Protein AF-A0A834S617-F1 (afdb_monomer_lite)

Sequence (209 aa):
MSQIASKNIYELLGNDPELDPNRPADPPTRAIEKPVMRHGKRDGTDAPKPIPERNSHQTRAKQTDSANENAFRDRGVGSDKNRGRGSGAHCEHEKQAAHGWGGNDGDAELADEQAGEAIAHAEEKEASKSYTAYLAELAEKKLSLAPQNVRKPNEGSSKKFPEGTALAREEQEDFMAGSQGKAKRERARKEKVHVELDGDKMLAPPPLY

Foldseek 3Di:
DDDDPDPDPCVVVVNPVVPDPPNDPDDDDDDDDDDDDDDDDDPDDPDDDPDPPPPVPPPDDDDDPDPVVNVVVDPCDDDVNVVVVPPPPPPPDLVNVCVVPNDPDPVGVVVVVVVVVVVVVVVVVVVPCPPVNVVVVVVVVVVVVPPPDDDDPPPPDPDDDPPPPPPDPPPPVPPPDPPPPDPDPPDPDDDDPDDPDPVVVVPDDDDDD

Radius of gyration: 46.81 Å; chains: 1; bounding box: 108×54×140 Å

Secondary structure (DSSP, 8-state):
------S-HHHHTT--TTS-TTPPPPPPPS---------SS-SS-SS-PPP----TT-S-TT--S-HHHHHHH-TT-SHHHHHHS--------HHHHHHHH---SHHHHHHHHHHHHHHHHHHHHHHT--HHHHHHHHHHHHHHSS-TT-PPTT----S--PPP--------TTS-----------------------GGGGSPPPPP-

InterPro domains:
  IPR019084 STM1-like, N-terminal [PF09598] (4-63)

Organism: NCBI:txid45151

Structure (mmCIF, N/CA/C/O backbone):
data_AF-A0A834S617-F1
#
_entry.id   AF-A0A834S617-F1
#
loop_
_atom_site.group_PDB
_atom_site.id
_atom_site.type_symbol
_atom_site.label_atom_id
_atom_site.label_alt_id
_atom_site.label_comp_id
_atom_site.label_asym_id
_atom_site.label_entity_id
_atom_site.label_seq_id
_atom_site.pdbx_PDB_ins_code
_atom_site.Cartn_x
_atom_site.Cartn_y
_atom_site.Cartn_z
_atom_site.occupancy
_atom_site.B_iso_or_equiv
_atom_site.auth_seq_id
_atom_site.auth_comp_id
_atom_site.auth_asym_id
_atom_site.auth_atom_id
_atom_site.pdbx_PDB_model_num
ATOM 1 N N . MET A 1 1 ? -8.602 -18.033 -74.610 1.00 40.41 1 MET A N 1
ATOM 2 C CA . MET A 1 1 ? -9.143 -18.295 -73.260 1.00 40.41 1 MET A CA 1
ATOM 3 C C . MET A 1 1 ? -7.950 -18.418 -72.321 1.00 40.41 1 MET A C 1
ATOM 5 O O . MET A 1 1 ? -7.256 -19.422 -72.392 1.00 40.41 1 MET A O 1
ATOM 9 N N . SER A 1 2 ? -7.621 -17.364 -71.569 1.00 50.12 2 SER A N 1
ATOM 10 C CA . SER A 1 2 ? -6.470 -17.361 -70.649 1.00 50.12 2 SER A CA 1
ATOM 11 C C . SER A 1 2 ? -6.762 -18.286 -69.462 1.00 50.12 2 SER A C 1
ATOM 13 O O . SER A 1 2 ? -7.773 -18.098 -68.788 1.00 50.12 2 SER A O 1
ATOM 15 N N . GLN A 1 3 ? -5.933 -19.310 -69.243 1.00 57.34 3 GLN A N 1
ATOM 16 C CA . GLN A 1 3 ? -6.035 -20.195 -68.080 1.00 57.34 3 GLN A CA 1
ATOM 17 C C . GLN A 1 3 ? -5.481 -19.467 -66.846 1.00 57.34 3 GLN A C 1
ATOM 19 O O . GLN A 1 3 ? -4.299 -19.142 -66.794 1.00 57.34 3 GLN A O 1
ATOM 24 N N . ILE A 1 4 ? -6.337 -19.199 -65.857 1.00 59.91 4 ILE A N 1
ATOM 25 C CA . ILE A 1 4 ? -5.951 -18.584 -64.579 1.00 59.91 4 ILE A CA 1
ATOM 26 C C . ILE A 1 4 ? -5.246 -19.658 -63.741 1.00 59.91 4 ILE A C 1
ATOM 28 O O . ILE A 1 4 ? -5.868 -20.636 -63.332 1.00 59.91 4 ILE A O 1
ATOM 32 N N . ALA A 1 5 ? -3.933 -19.505 -63.549 1.00 63.22 5 ALA A N 1
ATOM 33 C CA . ALA A 1 5 ? -3.072 -20.500 -62.905 1.00 63.22 5 ALA A CA 1
ATOM 34 C C . ALA A 1 5 ? -3.015 -20.393 -61.366 1.00 63.22 5 ALA A C 1
ATOM 36 O O . ALA A 1 5 ? -2.475 -21.292 -60.721 1.00 63.22 5 ALA A O 1
ATOM 37 N N . SER A 1 6 ? -3.573 -19.338 -60.764 1.00 67.94 6 SER A N 1
ATOM 38 C CA . SER A 1 6 ? -3.595 -19.157 -59.309 1.00 67.94 6 SER A CA 1
ATOM 39 C C . SER A 1 6 ? -4.900 -19.667 -58.693 1.00 67.94 6 SER A C 1
ATOM 41 O O . SER A 1 6 ? -6.002 -19.384 -59.162 1.00 67.94 6 SER A O 1
ATOM 43 N N . LYS A 1 7 ? -4.774 -20.450 -57.614 1.00 69.50 7 LYS A N 1
ATOM 44 C CA . LYS A 1 7 ? -5.909 -20.989 -56.840 1.00 69.50 7 LYS A CA 1
ATOM 45 C C . LYS A 1 7 ? -6.481 -19.967 -55.847 1.00 69.50 7 LYS A C 1
ATOM 47 O O . LYS A 1 7 ? -7.573 -20.177 -55.328 1.00 69.50 7 LYS A O 1
ATOM 52 N N . ASN A 1 8 ? -5.764 -18.868 -55.603 1.00 69.38 8 ASN A N 1
ATOM 53 C CA . ASN A 1 8 ? -6.154 -17.796 -54.696 1.00 69.38 8 ASN A CA 1
ATOM 54 C C . ASN A 1 8 ? -6.553 -16.547 -55.494 1.00 69.38 8 ASN A C 1
ATOM 56 O O . ASN A 1 8 ? -5.729 -15.949 -56.181 1.00 69.38 8 ASN A O 1
ATOM 60 N N . ILE A 1 9 ? -7.811 -16.114 -55.351 1.00 70.50 9 ILE A N 1
ATOM 61 C CA . ILE A 1 9 ? -8.359 -14.899 -55.991 1.00 70.50 9 ILE A CA 1
ATOM 62 C C . ILE A 1 9 ? -7.543 -13.647 -55.602 1.00 70.50 9 ILE A C 1
ATOM 64 O O . ILE A 1 9 ? -7.426 -12.706 -56.382 1.00 70.50 9 ILE A O 1
ATOM 68 N N . TYR A 1 10 ? -6.929 -13.659 -54.416 1.00 65.75 10 TYR A N 1
ATOM 69 C CA . TYR A 1 10 ? -6.116 -12.567 -53.875 1.00 65.75 10 TYR A CA 1
ATOM 70 C C . TYR A 1 10 ? -4.778 -12.358 -54.602 1.00 65.75 10 TYR A C 1
ATOM 72 O O . TYR A 1 10 ? -4.324 -11.220 -54.698 1.00 65.75 10 TYR A O 1
ATOM 80 N N . GLU A 1 11 ? -4.194 -13.406 -55.193 1.00 68.56 11 GLU A N 1
ATOM 81 C CA . GLU A 1 11 ? -2.974 -13.288 -56.010 1.00 68.56 11 GLU A CA 1
ATOM 82 C C . GLU A 1 11 ? -3.250 -12.545 -57.329 1.00 68.56 11 GLU A C 1
ATOM 84 O O . GLU A 1 11 ? -2.391 -11.830 -57.836 1.00 68.56 11 GLU A O 1
ATOM 89 N N . LEU A 1 12 ? -4.475 -12.647 -57.866 1.00 68.12 12 LEU A N 1
ATOM 90 C CA . LEU A 1 12 ? -4.899 -11.913 -59.066 1.00 68.12 12 LEU A CA 1
ATOM 91 C C . LEU A 1 12 ? -5.113 -10.413 -58.792 1.00 68.12 12 LEU A C 1
ATOM 93 O O . LEU A 1 12 ? -4.983 -9.598 -59.702 1.00 68.12 12 LEU A O 1
ATOM 97 N N . LEU A 1 13 ? -5.431 -10.049 -57.545 1.00 72.38 13 LEU A N 1
ATOM 98 C CA . LEU A 1 13 ? -5.653 -8.665 -57.114 1.00 72.38 13 LEU A CA 1
ATOM 99 C C . LEU A 1 13 ? -4.348 -7.955 -56.696 1.00 72.38 13 LEU A C 1
ATOM 101 O O . LEU A 1 13 ? -4.389 -6.793 -56.306 1.00 72.38 13 LEU A O 1
ATOM 105 N N . GLY A 1 14 ? -3.197 -8.637 -56.767 1.00 67.62 14 GLY A N 1
ATOM 106 C CA . GLY A 1 14 ? -1.902 -8.089 -56.346 1.00 67.62 14 GLY A CA 1
ATOM 107 C C . GLY A 1 14 ? -1.729 -7.978 -54.827 1.00 67.62 14 GLY A C 1
ATOM 108 O O . GLY A 1 14 ? -0.759 -7.383 -54.370 1.00 67.62 14 GLY A O 1
ATOM 109 N N . ASN A 1 15 ? -2.640 -8.569 -54.046 1.00 66.62 15 ASN A N 1
ATOM 110 C CA . ASN A 1 15 ? -2.528 -8.692 -52.593 1.00 66.62 15 ASN A CA 1
ATOM 111 C C . ASN A 1 15 ? -1.723 -9.958 -52.254 1.00 66.62 15 ASN A C 1
ATOM 113 O O . ASN A 1 15 ? -2.237 -10.892 -51.636 1.00 66.62 15 ASN A O 1
ATOM 117 N N . ASP A 1 16 ? -0.473 -10.011 -52.715 1.00 72.12 16 ASP A N 1
ATOM 118 C CA . ASP A 1 16 ? 0.477 -11.033 -52.280 1.00 72.12 16 ASP A CA 1
ATOM 119 C C . ASP A 1 16 ? 0.849 -10.756 -50.809 1.00 72.12 16 ASP A C 1
ATOM 121 O O . ASP A 1 16 ? 1.425 -9.702 -50.524 1.00 72.12 16 ASP A O 1
ATOM 125 N N . PRO A 1 17 ? 0.512 -11.648 -49.859 1.00 70.44 17 PRO A N 1
ATOM 126 C CA . PRO A 1 17 ? 0.807 -11.447 -48.441 1.00 70.44 17 PRO A CA 1
ATOM 127 C C . PRO A 1 17 ? 2.311 -11.351 -48.138 1.00 70.44 17 PRO A C 1
ATOM 129 O O . PRO A 1 17 ? 2.676 -10.797 -47.101 1.00 70.44 17 PRO A O 1
ATOM 132 N N . GLU A 1 18 ? 3.182 -11.850 -49.022 1.00 71.06 18 GLU A N 1
ATOM 133 C CA . GLU A 1 18 ? 4.639 -11.697 -48.891 1.00 71.06 18 GLU A CA 1
ATOM 134 C C . GLU A 1 18 ? 5.130 -10.303 -49.322 1.00 71.06 18 GLU A C 1
ATOM 136 O O . GLU A 1 18 ? 6.227 -9.888 -48.946 1.00 71.06 18 GLU A O 1
ATOM 141 N N . LEU A 1 19 ? 4.315 -9.554 -50.074 1.00 73.62 19 LEU A N 1
ATOM 142 C CA . LEU A 1 19 ? 4.600 -8.183 -50.508 1.00 73.62 19 LEU A CA 1
ATOM 143 C C . LEU A 1 19 ? 3.830 -7.122 -49.699 1.00 73.62 19 LEU A C 1
ATOM 145 O O . LEU A 1 19 ? 3.950 -5.936 -50.010 1.00 73.62 19 LEU A O 1
ATOM 149 N N . ASP A 1 20 ? 3.065 -7.512 -48.668 1.00 76.94 20 ASP A N 1
ATOM 150 C CA . ASP A 1 20 ? 2.332 -6.574 -47.806 1.00 76.94 20 ASP A CA 1
ATOM 151 C C . ASP A 1 20 ? 3.308 -5.697 -46.989 1.00 76.94 20 ASP A C 1
ATOM 153 O O . ASP A 1 20 ? 4.003 -6.205 -46.100 1.00 76.94 20 ASP A O 1
ATOM 157 N N . PRO A 1 21 ? 3.340 -4.366 -47.212 1.00 77.25 21 PRO A N 1
ATOM 158 C CA . PRO A 1 21 ? 4.195 -3.445 -46.460 1.00 77.25 21 PRO A CA 1
ATOM 159 C C . PRO A 1 21 ? 3.876 -3.391 -44.961 1.00 77.25 21 PRO A C 1
ATOM 161 O O . PRO A 1 21 ? 4.702 -2.918 -44.179 1.00 77.25 21 PRO A O 1
ATOM 164 N N . ASN A 1 22 ? 2.682 -3.834 -44.558 1.00 79.75 22 ASN A N 1
ATOM 165 C CA . ASN A 1 22 ? 2.234 -3.867 -43.168 1.00 79.75 22 ASN A CA 1
ATOM 166 C C . ASN A 1 22 ? 2.365 -5.262 -42.534 1.00 79.75 22 ASN A C 1
ATOM 168 O O . ASN A 1 22 ? 1.837 -5.472 -41.436 1.00 79.75 22 ASN A O 1
ATOM 172 N N . ARG A 1 23 ? 3.059 -6.215 -43.182 1.00 78.38 23 ARG A N 1
ATOM 173 C CA . ARG A 1 23 ? 3.295 -7.544 -42.605 1.00 78.38 23 ARG A CA 1
ATOM 174 C C . ARG A 1 23 ? 4.002 -7.393 -41.251 1.00 78.38 23 ARG A C 1
ATOM 176 O O . ARG A 1 23 ? 5.049 -6.743 -41.175 1.00 78.38 23 ARG A O 1
ATOM 183 N N . PRO A 1 24 ? 3.463 -7.983 -40.168 1.00 78.56 24 PRO A N 1
ATOM 184 C CA . PRO A 1 24 ? 4.164 -7.977 -38.896 1.00 78.56 24 PRO A CA 1
ATOM 185 C C . PRO A 1 24 ? 5.502 -8.694 -39.079 1.00 78.56 24 PRO A C 1
ATOM 187 O O . PRO A 1 24 ? 5.548 -9.788 -39.641 1.00 78.56 24 PRO A O 1
ATOM 190 N N . ALA A 1 25 ? 6.590 -8.065 -38.627 1.00 81.31 25 ALA A N 1
ATOM 191 C CA . ALA A 1 25 ? 7.914 -8.668 -38.688 1.00 81.31 25 ALA A CA 1
ATOM 192 C C . ALA A 1 25 ? 7.894 -10.053 -38.027 1.00 81.31 25 ALA A C 1
ATOM 194 O O . ALA A 1 25 ? 7.274 -10.230 -36.972 1.00 81.31 25 ALA A O 1
ATOM 195 N N . ASP A 1 26 ? 8.577 -11.018 -38.645 1.00 79.38 26 ASP A N 1
ATOM 196 C CA . ASP A 1 26 ? 8.657 -12.370 -38.104 1.00 79.38 26 ASP A CA 1
ATOM 197 C C . ASP A 1 26 ? 9.181 -12.335 -36.661 1.00 79.38 26 ASP A C 1
ATOM 199 O O . ASP A 1 26 ? 10.138 -11.606 -36.361 1.00 79.38 26 ASP A O 1
ATOM 203 N N . PRO A 1 27 ? 8.551 -13.086 -35.736 1.00 82.62 27 PRO A N 1
ATOM 204 C CA . PRO A 1 27 ? 8.969 -13.088 -34.346 1.00 82.62 27 PRO A CA 1
ATOM 205 C C . PRO A 1 27 ? 10.430 -13.544 -34.249 1.00 82.62 27 PRO A C 1
ATOM 207 O O . PRO A 1 27 ? 10.878 -14.362 -35.059 1.00 82.62 27 PRO A O 1
ATOM 210 N N . PRO A 1 28 ? 11.189 -13.053 -33.251 1.00 85.25 28 PRO A N 1
ATOM 211 C CA . PRO A 1 28 ? 12.598 -13.387 -33.124 1.00 85.25 28 PRO A CA 1
ATOM 212 C C . PRO A 1 28 ? 12.780 -14.906 -33.100 1.00 85.25 28 PRO A C 1
ATOM 214 O O . PRO 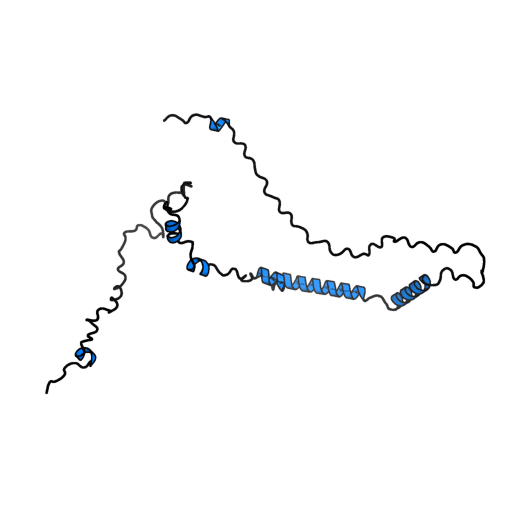A 1 28 ? 12.205 -15.616 -32.270 1.00 85.25 28 PRO A O 1
ATOM 217 N N . THR A 1 29 ? 13.592 -15.408 -34.027 1.00 79.44 29 THR A N 1
ATOM 218 C CA . THR A 1 29 ? 13.944 -16.824 -34.088 1.00 79.44 29 THR A CA 1
ATOM 219 C C . THR A 1 29 ? 14.672 -17.190 -32.799 1.00 79.44 29 THR A C 1
ATOM 221 O O . THR A 1 29 ? 15.636 -16.509 -32.473 1.00 79.44 29 THR A O 1
ATOM 224 N N . ARG A 1 30 ? 14.171 -18.213 -32.088 1.00 81.50 30 ARG A N 1
ATOM 225 C CA . ARG A 1 30 ? 14.710 -18.916 -30.896 1.00 81.50 30 ARG A CA 1
ATOM 226 C C . ARG A 1 30 ? 15.831 -18.207 -30.115 1.00 81.50 30 ARG A C 1
ATOM 228 O O . ARG A 1 30 ? 16.883 -17.903 -30.657 1.00 81.50 30 ARG A O 1
ATOM 235 N N . ALA A 1 31 ? 15.667 -18.088 -28.796 1.00 83.62 31 ALA A N 1
ATOM 236 C CA . ALA A 1 31 ? 16.679 -17.515 -27.908 1.00 83.62 31 ALA A CA 1
ATOM 237 C C . ALA A 1 31 ? 18.078 -18.123 -28.141 1.00 83.62 31 ALA A C 1
ATOM 239 O O . ALA A 1 31 ? 18.329 -19.285 -27.827 1.00 83.62 31 ALA A O 1
ATOM 240 N N . ILE A 1 32 ? 18.988 -17.323 -28.699 1.00 86.44 32 ILE A N 1
ATOM 241 C CA . ILE A 1 32 ? 20.405 -17.666 -28.818 1.00 86.44 32 ILE A CA 1
ATOM 242 C C . ILE A 1 32 ? 21.039 -17.382 -27.459 1.00 86.44 32 ILE A C 1
ATOM 244 O O . ILE A 1 32 ? 21.257 -16.225 -27.090 1.00 86.44 32 ILE A O 1
ATOM 248 N N . GLU A 1 33 ? 21.317 -18.436 -26.698 1.00 88.06 33 GLU A N 1
ATOM 249 C CA . GLU A 1 33 ? 22.068 -18.319 -25.454 1.00 88.06 33 GLU A CA 1
ATOM 250 C C . GLU A 1 33 ? 23.541 -18.063 -25.787 1.00 88.06 33 GLU A C 1
ATOM 252 O O . GLU A 1 33 ? 24.207 -18.882 -26.418 1.00 88.06 33 GLU A O 1
ATOM 257 N N . LYS A 1 34 ? 24.057 -16.900 -25.384 1.00 87.81 34 LYS A N 1
ATOM 258 C CA . LYS A 1 34 ? 25.487 -16.592 -25.478 1.00 87.81 34 LYS A CA 1
ATOM 259 C C . LYS A 1 34 ? 26.167 -17.226 -24.262 1.00 87.81 34 LYS A C 1
ATOM 261 O O . LYS A 1 34 ? 25.958 -16.713 -23.160 1.00 87.81 34 LYS A O 1
ATOM 266 N N . PRO A 1 35 ? 26.948 -18.314 -24.410 1.00 87.62 35 PRO A N 1
ATOM 267 C CA . PRO A 1 35 ? 27.600 -18.932 -23.266 1.00 87.62 35 PRO A CA 1
ATOM 268 C C . PRO A 1 35 ? 28.613 -17.946 -22.679 1.00 87.62 35 PRO A C 1
ATOM 270 O O . PRO A 1 35 ? 29.588 -17.569 -23.326 1.00 87.62 35 PRO A O 1
ATOM 273 N N . VAL A 1 36 ? 28.368 -17.503 -21.448 1.00 83.75 36 VAL A N 1
ATOM 274 C CA . VAL A 1 36 ? 29.309 -16.676 -20.689 1.00 83.75 36 VAL A CA 1
ATOM 275 C C . VAL A 1 36 ? 30.199 -17.608 -19.876 1.00 83.75 36 VAL A C 1
ATOM 277 O O . VAL A 1 36 ? 29.699 -18.443 -19.119 1.00 83.75 36 VAL A O 1
ATOM 280 N N . MET A 1 37 ? 31.519 -17.468 -20.015 1.00 83.75 37 MET A N 1
ATOM 281 C CA . MET A 1 37 ? 32.481 -18.174 -19.170 1.00 83.75 37 MET A CA 1
ATOM 282 C C . MET A 1 37 ? 32.349 -17.658 -17.733 1.00 83.75 37 MET A C 1
ATOM 284 O O . MET A 1 37 ? 32.881 -16.605 -17.395 1.00 83.75 37 MET A O 1
ATOM 288 N N . ARG A 1 38 ? 31.602 -18.381 -16.897 1.00 78.31 38 ARG A N 1
ATOM 289 C CA . ARG A 1 38 ? 31.475 -18.114 -15.459 1.00 78.31 38 ARG A CA 1
ATOM 290 C C . ARG A 1 38 ? 32.194 -19.195 -14.667 1.00 78.31 38 ARG A C 1
ATOM 292 O O . ARG A 1 38 ? 32.073 -20.379 -14.991 1.00 78.31 38 ARG A O 1
ATOM 299 N N . HIS A 1 39 ? 32.921 -18.798 -13.629 1.00 80.50 39 HIS A N 1
ATOM 300 C CA . HIS A 1 39 ? 33.490 -19.734 -12.672 1.00 80.50 39 HIS A CA 1
ATOM 301 C C . HIS A 1 39 ? 32.543 -19.876 -11.471 1.00 80.50 39 HIS A C 1
ATOM 303 O O . HIS A 1 39 ? 32.020 -18.900 -10.952 1.00 80.50 39 HIS A O 1
ATOM 309 N N . GLY A 1 40 ? 32.272 -21.111 -11.049 1.00 80.62 40 GLY A N 1
ATOM 310 C CA . GLY A 1 40 ? 31.316 -21.387 -9.974 1.00 80.62 40 GLY A CA 1
ATOM 311 C C . GLY A 1 40 ? 29.854 -21.522 -10.424 1.00 80.62 40 GLY A C 1
ATOM 312 O O . GLY A 1 40 ? 29.470 -21.236 -11.558 1.00 80.62 40 GLY A O 1
ATOM 313 N N . LYS A 1 41 ? 29.036 -22.063 -9.516 1.00 83.31 41 LYS A N 1
ATOM 314 C CA . LYS A 1 41 ? 27.589 -22.300 -9.695 1.00 83.31 41 LYS A CA 1
ATOM 315 C C . LYS A 1 41 ? 26.738 -21.423 -8.773 1.00 83.31 41 LYS A C 1
ATOM 317 O O . LYS A 1 41 ? 25.547 -21.665 -8.638 1.00 83.31 41 LYS A O 1
ATOM 322 N N . ARG A 1 42 ? 27.363 -20.466 -8.083 1.00 81.81 42 ARG A N 1
ATOM 323 C CA . ARG A 1 42 ? 26.677 -19.591 -7.135 1.00 81.81 42 ARG A CA 1
ATOM 324 C C . ARG A 1 42 ? 25.951 -18.500 -7.909 1.00 81.81 42 ARG A C 1
ATOM 326 O O . ARG A 1 42 ? 26.551 -17.862 -8.769 1.00 81.81 42 ARG A O 1
ATOM 333 N N . ASP A 1 43 ? 24.701 -18.253 -7.546 1.00 81.19 43 ASP A N 1
ATOM 334 C CA . ASP A 1 43 ? 23.979 -17.077 -8.011 1.00 81.19 43 ASP A CA 1
ATOM 335 C C . ASP A 1 43 ? 24.604 -15.828 -7.378 1.00 81.19 43 ASP A C 1
ATOM 337 O O . ASP A 1 43 ? 24.487 -15.578 -6.176 1.00 81.19 43 ASP A O 1
ATOM 341 N N . GLY A 1 44 ? 25.342 -15.060 -8.176 1.00 72.81 44 GLY A N 1
ATOM 342 C CA . GLY A 1 44 ? 25.985 -13.837 -7.715 1.00 72.81 44 GLY A CA 1
ATOM 343 C C . GLY A 1 44 ? 27.125 -13.390 -8.614 1.00 72.81 44 GLY A C 1
ATOM 344 O O . GLY A 1 44 ? 27.695 -14.164 -9.372 1.00 72.81 44 GLY A O 1
ATOM 345 N N . THR A 1 45 ? 27.457 -12.107 -8.523 1.00 72.44 45 THR A N 1
ATOM 346 C CA . THR A 1 45 ? 28.690 -11.585 -9.105 1.00 72.44 45 THR A CA 1
ATOM 347 C C . THR A 1 45 ? 29.872 -12.137 -8.319 1.00 72.44 45 THR A C 1
ATOM 349 O O . THR A 1 45 ? 29.886 -12.042 -7.093 1.00 72.44 45 THR A O 1
ATOM 352 N N . ASP A 1 46 ? 30.877 -12.655 -9.014 1.00 68.44 46 ASP A N 1
ATOM 353 C CA . ASP A 1 46 ? 32.124 -13.127 -8.406 1.00 68.44 46 ASP A CA 1
ATOM 354 C C . ASP A 1 46 ? 33.015 -12.009 -7.849 1.00 68.44 46 ASP A C 1
ATOM 356 O O . ASP A 1 46 ? 33.972 -12.256 -7.117 1.00 68.44 46 ASP A O 1
ATOM 360 N N . ALA A 1 47 ? 32.690 -10.762 -8.185 1.00 71.94 47 ALA A N 1
ATOM 361 C CA . ALA A 1 47 ? 33.320 -9.606 -7.584 1.00 71.94 47 ALA A CA 1
ATOM 362 C C . ALA A 1 47 ? 32.950 -9.518 -6.091 1.00 71.94 47 ALA A C 1
ATOM 364 O O . ALA A 1 47 ? 31.767 -9.667 -5.753 1.00 71.94 47 ALA A O 1
ATOM 365 N N . PRO A 1 48 ? 33.913 -9.216 -5.195 1.00 72.81 48 PRO A N 1
ATOM 366 C CA . PRO A 1 48 ? 33.580 -8.812 -3.839 1.00 72.81 48 PRO A CA 1
ATOM 367 C C . PRO A 1 48 ? 32.637 -7.614 -3.944 1.00 72.81 48 PRO A C 1
ATOM 369 O O . PRO A 1 48 ? 32.999 -6.572 -4.493 1.00 72.81 48 PRO A O 1
ATOM 372 N N . LYS A 1 49 ? 31.393 -7.780 -3.479 1.00 68.44 49 LYS A N 1
ATOM 373 C CA . LYS A 1 49 ? 30.456 -6.659 -3.402 1.00 68.44 49 LYS A CA 1
ATOM 374 C C . LYS A 1 49 ? 31.137 -5.605 -2.530 1.00 68.44 49 LYS A C 1
ATOM 376 O O . LYS A 1 49 ? 31.517 -5.958 -1.410 1.00 68.44 49 LYS A O 1
ATOM 381 N N . PRO A 1 50 ? 31.323 -4.362 -3.007 1.00 69.25 50 PRO A N 1
ATOM 382 C CA . PRO A 1 50 ? 31.815 -3.321 -2.126 1.00 69.25 50 PRO A CA 1
ATOM 383 C C . PRO A 1 50 ? 30.869 -3.279 -0.927 1.00 69.25 50 PRO A C 1
ATOM 385 O O . PRO A 1 50 ? 29.643 -3.285 -1.095 1.00 69.25 50 PRO A O 1
ATOM 388 N N . ILE A 1 51 ? 31.439 -3.306 0.281 1.00 67.81 51 ILE A N 1
ATOM 389 C CA . ILE A 1 51 ? 30.695 -2.960 1.491 1.00 67.81 51 ILE A CA 1
ATOM 390 C C . ILE A 1 51 ? 30.010 -1.635 1.157 1.00 67.81 51 ILE A C 1
ATOM 392 O O . ILE A 1 51 ? 30.679 -0.770 0.585 1.00 67.81 51 ILE A O 1
ATOM 396 N N . PRO A 1 52 ? 28.699 -1.473 1.409 1.00 65.50 52 PRO A N 1
ATOM 397 C CA . PRO A 1 52 ? 28.056 -0.195 1.195 1.00 65.50 52 PRO A CA 1
ATOM 398 C C . PRO A 1 52 ? 28.676 0.791 2.185 1.00 65.50 52 PRO A C 1
ATOM 400 O O . PRO A 1 52 ? 28.175 0.990 3.290 1.00 65.50 52 PRO A O 1
ATOM 403 N N . GLU A 1 53 ? 29.797 1.399 1.803 1.00 61.38 53 GLU A N 1
ATOM 404 C CA . GLU A 1 53 ? 30.217 2.659 2.366 1.00 61.38 53 GLU A CA 1
ATOM 405 C C . GLU A 1 53 ? 29.012 3.562 2.183 1.00 61.38 53 GLU A C 1
ATOM 407 O O . GLU A 1 53 ? 28.484 3.723 1.076 1.00 61.38 53 GLU A O 1
ATOM 412 N N . ARG A 1 54 ? 28.508 4.067 3.306 1.00 60.75 54 ARG A N 1
ATOM 413 C CA . ARG A 1 54 ? 27.456 5.071 3.351 1.00 60.75 54 ARG A CA 1
ATOM 414 C C . ARG A 1 54 ? 28.036 6.354 2.761 1.00 60.75 54 ARG A C 1
ATOM 416 O O . ARG A 1 54 ? 28.285 7.319 3.475 1.00 60.75 54 ARG A O 1
ATOM 423 N N . ASN A 1 55 ? 28.283 6.345 1.456 1.00 55.78 55 ASN A N 1
ATOM 424 C CA . ASN A 1 55 ? 28.553 7.525 0.679 1.00 55.78 55 ASN A CA 1
ATOM 425 C C . ASN A 1 55 ? 27.270 8.339 0.759 1.00 55.78 55 ASN A C 1
ATOM 427 O O . ASN A 1 55 ? 26.261 8.030 0.128 1.00 55.78 55 ASN A O 1
ATOM 431 N N . SER A 1 56 ? 27.320 9.385 1.574 1.00 56.06 56 SER A N 1
ATOM 432 C CA . SER A 1 56 ? 26.280 10.397 1.762 1.00 56.06 56 SER A CA 1
ATOM 433 C C . SER A 1 56 ? 25.879 11.114 0.464 1.00 56.06 56 SER A C 1
ATOM 435 O O . SER A 1 56 ? 24.935 11.891 0.462 1.00 56.06 56 SER A O 1
ATOM 437 N N . HIS A 1 57 ? 26.528 10.793 -0.656 1.00 52.84 57 HIS A N 1
ATOM 438 C CA . HIS A 1 57 ? 26.173 11.191 -2.016 1.00 52.84 57 HIS A CA 1
ATOM 439 C C . HIS A 1 57 ? 25.059 10.326 -2.644 1.00 52.84 57 HIS A C 1
ATOM 441 O O . HIS A 1 57 ? 24.840 10.374 -3.851 1.00 52.84 57 HIS A O 1
ATOM 447 N N . GLN A 1 58 ? 24.337 9.524 -1.853 1.00 56.12 58 GLN A N 1
ATOM 448 C CA . GLN A 1 58 ? 23.173 8.748 -2.299 1.00 56.12 58 GLN A CA 1
ATOM 449 C C . GLN A 1 58 ? 21.866 9.559 -2.362 1.00 56.12 58 GLN A C 1
ATOM 451 O O . GLN A 1 58 ? 20.773 8.998 -2.271 1.00 56.12 58 GLN A O 1
ATOM 456 N N . THR A 1 59 ? 21.919 10.871 -2.587 1.00 54.28 59 THR A N 1
ATOM 457 C CA . THR A 1 59 ? 20.728 11.573 -3.074 1.00 54.28 59 THR A CA 1
ATOM 458 C C . THR A 1 59 ? 20.604 11.366 -4.579 1.00 54.28 59 THR A C 1
ATOM 460 O O . THR A 1 59 ? 21.135 12.140 -5.365 1.00 54.28 59 THR A O 1
ATOM 463 N N . ARG A 1 60 ? 19.857 10.310 -4.930 1.00 57.25 60 ARG A N 1
ATOM 464 C CA . ARG A 1 60 ? 19.086 10.127 -6.174 1.00 57.25 60 ARG A CA 1
ATOM 465 C C . ARG A 1 60 ? 19.912 10.063 -7.465 1.00 57.25 60 ARG A C 1
ATOM 467 O O . ARG A 1 60 ? 20.609 10.990 -7.848 1.00 57.25 60 ARG A O 1
ATOM 474 N N . ALA A 1 61 ? 19.779 8.944 -8.178 1.00 56.56 61 ALA A N 1
ATOM 475 C CA . ALA A 1 61 ? 20.366 8.737 -9.497 1.00 56.56 61 ALA A CA 1
ATOM 476 C C . ALA A 1 61 ? 20.202 9.984 -10.384 1.00 56.56 61 ALA A C 1
ATOM 478 O O . ALA A 1 61 ? 19.094 10.278 -10.822 1.00 56.56 61 ALA A O 1
ATOM 479 N N . LYS A 1 62 ? 21.313 10.698 -10.606 1.00 66.44 62 LYS A N 1
ATOM 480 C CA . LYS A 1 62 ? 21.516 11.705 -11.654 1.00 66.44 62 LYS A CA 1
ATOM 481 C C . LYS A 1 62 ? 20.281 12.586 -11.895 1.00 66.44 62 LYS A C 1
ATOM 483 O O . LYS A 1 62 ? 19.730 12.608 -12.993 1.00 66.44 62 LYS A O 1
ATOM 488 N N . GLN A 1 63 ? 19.818 13.270 -10.850 1.00 70.31 63 GLN A N 1
ATOM 489 C CA . GLN A 1 63 ? 18.817 14.316 -11.031 1.00 70.31 63 GLN A CA 1
ATOM 490 C C . GLN A 1 63 ? 19.416 15.394 -11.930 1.00 70.31 63 GLN A C 1
ATOM 492 O O . GLN A 1 63 ? 20.504 15.892 -11.664 1.00 70.31 63 GLN A O 1
ATOM 497 N N . THR A 1 64 ? 18.726 15.702 -13.019 1.00 80.94 64 THR A N 1
ATOM 498 C CA . THR A 1 64 ? 19.055 16.846 -13.869 1.00 80.94 64 THR A CA 1
ATOM 499 C C . THR A 1 64 ? 18.644 18.139 -13.164 1.00 80.94 64 THR A C 1
ATOM 501 O O . THR A 1 64 ? 17.800 18.109 -12.265 1.00 80.94 64 THR A O 1
ATOM 504 N N . ASP A 1 65 ? 19.168 19.282 -13.602 1.00 83.19 65 ASP A N 1
ATOM 505 C CA . ASP A 1 65 ? 18.775 20.594 -13.061 1.00 83.19 65 ASP A CA 1
ATOM 506 C C . ASP A 1 65 ? 17.322 20.978 -13.414 1.00 83.19 65 ASP A C 1
ATOM 508 O O . ASP A 1 65 ? 16.788 21.973 -12.929 1.00 83.19 65 ASP A O 1
ATOM 512 N N . SER A 1 66 ? 16.647 20.172 -14.242 1.00 87.19 66 SER A N 1
ATOM 513 C CA . SER A 1 66 ? 15.252 20.360 -14.626 1.00 87.19 66 SER A CA 1
ATOM 514 C C . SER A 1 66 ? 14.314 19.536 -13.745 1.00 87.19 66 SER A C 1
ATOM 516 O O . SER A 1 66 ? 14.344 18.301 -13.724 1.00 87.19 66 SER A O 1
ATOM 518 N N . ALA A 1 67 ? 13.411 20.228 -13.047 1.00 86.50 67 ALA A N 1
ATOM 519 C CA . ALA A 1 67 ? 12.369 19.594 -12.245 1.00 86.50 67 ALA A CA 1
ATOM 520 C C . ALA A 1 67 ? 11.429 18.727 -13.102 1.00 86.50 67 ALA A C 1
ATOM 522 O O . ALA A 1 67 ? 11.089 17.610 -12.709 1.00 86.50 67 ALA A O 1
ATOM 523 N N . ASN A 1 68 ? 11.056 19.213 -14.290 1.00 90.69 68 ASN A N 1
ATOM 524 C CA . ASN A 1 68 ? 10.147 18.512 -15.194 1.00 90.69 68 ASN A CA 1
ATOM 525 C C . ASN A 1 68 ? 10.778 17.227 -15.750 1.00 90.69 68 ASN A C 1
ATOM 527 O O . ASN A 1 68 ? 10.129 16.185 -15.737 1.00 90.69 68 ASN A O 1
ATOM 531 N N . GLU A 1 69 ? 12.047 17.263 -16.171 1.00 89.44 69 GLU A N 1
ATOM 532 C CA . GLU A 1 69 ? 12.749 16.068 -16.670 1.00 89.44 69 GLU A CA 1
ATOM 533 C C . GLU A 1 69 ? 12.850 15.000 -15.571 1.00 89.44 69 GLU A C 1
ATOM 535 O O . GLU A 1 69 ? 12.567 13.822 -15.795 1.00 89.44 69 GLU A O 1
ATOM 540 N N . ASN A 1 70 ? 13.162 15.416 -14.342 1.00 90.00 70 ASN A N 1
ATOM 541 C CA . ASN A 1 70 ? 13.229 14.500 -13.207 1.00 90.00 70 ASN A CA 1
ATOM 542 C C . ASN A 1 70 ? 11.874 13.861 -12.879 1.00 90.00 70 ASN A C 1
ATOM 544 O O . ASN A 1 70 ? 11.848 12.706 -12.459 1.00 90.00 70 ASN A O 1
ATOM 548 N N . ALA A 1 71 ? 10.762 14.575 -13.081 1.00 88.44 71 ALA A N 1
ATOM 549 C CA . ALA A 1 71 ? 9.423 14.038 -12.851 1.00 88.44 71 ALA A CA 1
ATOM 550 C C . ALA A 1 71 ? 9.069 12.907 -13.834 1.00 88.44 71 ALA A C 1
ATOM 552 O O . ALA A 1 71 ? 8.467 11.919 -13.422 1.00 88.44 71 ALA A O 1
ATOM 553 N N . PHE A 1 72 ? 9.488 13.002 -15.102 1.00 87.56 72 PHE A N 1
ATOM 554 C CA . PHE A 1 72 ? 9.260 11.944 -16.098 1.00 87.56 72 PHE A CA 1
ATOM 555 C C . PHE A 1 72 ? 10.221 10.758 -15.957 1.00 87.56 72 PHE A C 1
ATOM 557 O O . PHE A 1 72 ? 9.868 9.626 -16.291 1.00 87.56 72 PHE A O 1
ATOM 564 N N . ARG A 1 73 ? 11.443 10.992 -15.465 1.00 89.25 73 ARG A N 1
ATOM 565 C CA . ARG A 1 73 ? 12.432 9.926 -15.221 1.00 89.25 73 ARG A CA 1
ATOM 566 C C . ARG A 1 73 ? 12.174 9.149 -13.935 1.00 89.25 73 ARG A C 1
ATOM 568 O O . ARG A 1 73 ? 12.713 8.049 -13.774 1.00 89.25 73 ARG A O 1
ATOM 575 N N . ASP A 1 74 ? 11.386 9.705 -13.020 1.00 88.62 74 ASP A N 1
ATOM 576 C CA . ASP A 1 74 ? 11.064 9.054 -11.762 1.00 88.62 74 ASP A CA 1
ATOM 577 C C . ASP A 1 74 ? 10.155 7.837 -11.997 1.00 88.62 74 ASP A C 1
ATOM 579 O O . ASP A 1 74 ? 8.973 7.938 -12.307 1.00 88.62 74 ASP A O 1
ATOM 583 N N . ARG A 1 75 ? 10.724 6.640 -11.828 1.00 90.25 75 ARG A N 1
ATOM 584 C CA . ARG A 1 75 ? 9.990 5.372 -11.965 1.00 90.25 75 ARG A CA 1
ATOM 585 C C . ARG A 1 75 ? 9.099 5.058 -10.762 1.00 90.25 75 ARG A C 1
ATOM 587 O O . ARG A 1 75 ? 8.357 4.077 -10.808 1.00 90.25 75 ARG A O 1
ATOM 594 N N . GLY A 1 76 ? 9.223 5.808 -9.668 1.00 89.12 76 GLY A N 1
ATOM 595 C CA . GLY A 1 76 ? 8.456 5.625 -8.436 1.00 89.12 76 GLY A CA 1
ATOM 596 C C . GLY A 1 76 ? 7.083 6.296 -8.451 1.00 89.12 76 GLY A C 1
ATOM 597 O O . GLY A 1 76 ? 6.274 6.009 -7.566 1.00 89.12 76 GLY A O 1
ATOM 598 N N . VAL A 1 77 ? 6.813 7.145 -9.444 1.00 87.31 77 VAL A N 1
ATOM 599 C CA . VAL A 1 77 ? 5.563 7.902 -9.601 1.00 87.31 77 VAL A CA 1
ATOM 600 C C . VAL A 1 77 ? 4.750 7.404 -10.805 1.00 87.31 77 VAL A C 1
ATOM 602 O O . VAL A 1 77 ? 5.215 6.580 -11.591 1.00 87.31 77 VAL A O 1
ATOM 605 N N . GLY A 1 78 ? 3.513 7.889 -10.939 1.00 90.25 78 GLY A N 1
ATOM 606 C CA . GLY A 1 78 ? 2.628 7.593 -12.072 1.00 90.25 78 GLY A CA 1
ATOM 607 C C . GLY A 1 78 ? 1.448 6.678 -11.733 1.00 90.25 78 GLY A C 1
ATOM 608 O O . GLY A 1 78 ? 1.423 5.994 -10.708 1.00 90.25 78 GLY A O 1
ATOM 609 N N . SER A 1 79 ? 0.442 6.675 -12.615 1.00 90.50 79 SER A N 1
ATOM 610 C CA . SER A 1 79 ? -0.816 5.949 -12.395 1.00 90.50 79 SER A CA 1
ATOM 611 C C . SER A 1 79 ? -0.600 4.445 -12.232 1.00 90.50 79 SER A C 1
ATOM 613 O O . SER A 1 79 ? -1.164 3.856 -11.318 1.00 90.50 79 SER A O 1
ATOM 615 N N . ASP A 1 80 ? 0.278 3.828 -13.025 1.00 89.88 80 ASP A N 1
ATOM 616 C CA . ASP A 1 80 ? 0.548 2.386 -12.932 1.00 89.88 80 ASP A CA 1
ATOM 617 C C . ASP A 1 80 ? 1.127 1.993 -11.566 1.00 89.88 80 ASP A C 1
ATOM 619 O O . ASP A 1 80 ? 0.767 0.959 -11.002 1.00 89.88 80 ASP A O 1
ATOM 623 N N . LYS A 1 81 ? 1.970 2.857 -10.981 1.00 91.56 81 LYS A N 1
ATOM 624 C CA . LYS A 1 81 ? 2.488 2.669 -9.618 1.00 91.56 81 LYS A CA 1
ATOM 625 C C . LYS A 1 81 ? 1.412 2.882 -8.564 1.00 91.56 81 LYS A C 1
ATOM 627 O O . LYS A 1 81 ? 1.409 2.163 -7.569 1.00 91.56 81 LYS A O 1
ATOM 632 N N . ASN A 1 82 ? 0.500 3.823 -8.782 1.00 88.69 82 ASN A N 1
ATOM 633 C CA . ASN A 1 82 ? -0.613 4.071 -7.871 1.00 88.69 82 ASN A CA 1
ATOM 634 C C . ASN A 1 82 ? -1.653 2.947 -7.916 1.00 88.69 82 ASN A C 1
ATOM 636 O O . ASN A 1 82 ? -2.147 2.576 -6.866 1.00 88.69 82 ASN A O 1
ATOM 640 N N . ARG A 1 83 ? -1.946 2.356 -9.084 1.00 88.38 83 ARG A N 1
ATOM 641 C CA . ARG A 1 83 ? -2.890 1.227 -9.202 1.00 88.38 83 ARG A CA 1
ATOM 642 C C . ARG A 1 83 ? -2.360 -0.059 -8.566 1.00 88.38 83 ARG A C 1
ATOM 644 O O . ARG A 1 83 ? -3.145 -0.845 -8.052 1.00 88.38 83 ARG A O 1
ATOM 651 N N . GLY A 1 84 ? -1.043 -0.277 -8.601 1.00 85.44 84 GLY A N 1
ATOM 652 C CA . GLY A 1 84 ? -0.409 -1.419 -7.933 1.00 85.44 84 GLY A CA 1
ATOM 653 C C . GLY A 1 84 ? -0.318 -1.273 -6.409 1.00 85.44 84 GLY A C 1
ATOM 654 O O . GLY A 1 84 ? -0.148 -2.263 -5.702 1.00 85.44 84 GLY A O 1
ATOM 655 N N . ARG A 1 85 ? -0.438 -0.049 -5.885 1.00 83.19 85 ARG A N 1
ATOM 656 C CA . ARG A 1 85 ? -0.602 0.206 -4.453 1.00 83.19 85 ARG A CA 1
ATOM 657 C C . ARG A 1 85 ? -2.100 0.093 -4.181 1.00 83.19 85 ARG A C 1
ATOM 659 O O . ARG A 1 85 ? -2.857 0.934 -4.643 1.00 83.19 85 ARG A O 1
ATOM 666 N N . GLY A 1 86 ? -2.534 -0.978 -3.517 1.00 78.62 86 GLY A N 1
ATOM 667 C CA . GLY A 1 86 ? -3.956 -1.212 -3.236 1.00 78.62 86 GLY A CA 1
ATOM 668 C C . GLY A 1 86 ? -4.656 0.031 -2.673 1.00 78.62 86 GLY A C 1
ATOM 669 O O . GLY A 1 86 ? -4.015 0.896 -2.076 1.00 78.62 86 GLY A O 1
ATOM 670 N N . SER A 1 87 ? -5.975 0.119 -2.846 1.00 77.75 87 SER A N 1
ATOM 671 C CA . SER A 1 87 ? -6.792 1.310 -2.544 1.00 77.75 87 SER A CA 1
ATOM 672 C C . SER A 1 87 ? -6.807 1.741 -1.070 1.00 77.75 87 SER A C 1
ATOM 674 O O . SER A 1 87 ? -7.533 2.663 -0.710 1.00 77.75 87 SER A O 1
ATOM 676 N N . GLY A 1 88 ? -6.050 1.069 -0.199 1.00 65.50 88 GLY A N 1
ATOM 677 C CA . GLY A 1 88 ? -6.113 1.261 1.243 1.00 65.50 88 GLY A CA 1
ATOM 678 C C . GLY A 1 88 ? -7.446 0.819 1.842 1.00 65.50 88 GLY A C 1
ATOM 679 O O . GLY A 1 88 ? -7.641 1.015 3.039 1.00 65.50 88 GLY A O 1
ATOM 680 N N . ALA A 1 89 ? -8.340 0.211 1.045 1.00 58.66 89 ALA A N 1
ATOM 681 C CA . ALA A 1 89 ? -9.458 -0.549 1.572 1.00 58.66 89 ALA A CA 1
ATOM 682 C C . ALA A 1 89 ? -8.865 -1.605 2.496 1.00 58.66 89 ALA A C 1
ATOM 684 O O . ALA A 1 89 ? -8.009 -2.388 2.081 1.00 58.66 89 ALA A O 1
ATOM 685 N N . HIS A 1 90 ? -9.249 -1.535 3.764 1.00 58.22 90 HIS A N 1
ATOM 686 C CA . HIS A 1 90 ? -8.819 -2.463 4.789 1.00 58.22 90 HIS A CA 1
ATOM 687 C C . HIS A 1 90 ? -9.210 -3.860 4.311 1.00 58.22 90 HIS A C 1
ATOM 689 O O . HIS A 1 90 ? -10.374 -4.242 4.364 1.00 58.22 90 HIS A O 1
ATOM 695 N N . CYS A 1 91 ? -8.254 -4.614 3.780 1.00 55.06 91 CYS A N 1
ATOM 696 C CA . CYS A 1 91 ? -8.351 -6.057 3.820 1.00 55.06 91 CYS A CA 1
ATOM 697 C C . CYS A 1 91 ? -8.337 -6.340 5.317 1.00 55.06 91 CYS A C 1
ATOM 699 O O . CYS A 1 91 ? -7.286 -6.174 5.942 1.00 55.06 91 CYS A O 1
ATOM 701 N N . GLU A 1 92 ? -9.510 -6.577 5.907 1.00 57.12 92 GLU A N 1
ATOM 702 C CA . GLU A 1 92 ? -9.596 -6.832 7.336 1.00 57.12 92 GLU A CA 1
ATOM 703 C C . GLU A 1 92 ? -8.608 -7.943 7.664 1.00 57.12 92 GLU A C 1
ATOM 705 O O . GLU A 1 92 ? -8.620 -9.028 7.083 1.00 57.12 92 GLU A O 1
ATOM 710 N N . HIS A 1 93 ? -7.656 -7.611 8.524 1.00 69.12 93 HIS A N 1
ATOM 711 C CA . HIS A 1 93 ? -6.726 -8.589 9.038 1.00 69.12 93 HIS A CA 1
ATOM 712 C C . HIS A 1 93 ? -7.515 -9.490 9.993 1.00 69.12 93 HIS A C 1
ATOM 714 O O . HIS A 1 93 ? -8.342 -8.989 10.743 1.00 69.12 93 HIS A O 1
ATOM 720 N N . GLU A 1 94 ? -7.245 -10.791 10.032 1.00 71.88 94 GLU A N 1
ATOM 721 C CA . GLU A 1 94 ? -7.973 -11.761 10.873 1.00 71.88 94 GLU A CA 1
ATOM 722 C C . GLU A 1 94 ? -8.106 -11.308 12.340 1.00 71.88 94 GLU A C 1
ATOM 724 O O . GLU A 1 94 ? -9.176 -11.356 12.929 1.00 71.88 94 GLU A O 1
ATOM 729 N N . LYS A 1 95 ? -7.048 -10.700 12.889 1.00 74.88 95 LYS A N 1
ATOM 730 C CA . LYS A 1 95 ? -7.067 -10.042 14.212 1.00 74.88 95 LYS A CA 1
ATOM 731 C C . LYS A 1 95 ? -8.105 -8.916 14.350 1.00 74.88 95 LYS A C 1
ATOM 733 O O . LYS A 1 95 ? -8.665 -8.737 15.420 1.00 74.88 95 LYS A O 1
ATOM 738 N N . GLN A 1 96 ? -8.334 -8.124 13.304 1.00 79.00 96 GLN A N 1
ATOM 739 C CA . GLN A 1 96 ? -9.355 -7.068 13.293 1.00 79.00 96 GLN A CA 1
ATOM 740 C C . GLN A 1 96 ? -10.765 -7.664 13.279 1.00 79.00 96 GLN A C 1
ATOM 742 O O . GLN A 1 96 ? -11.615 -7.177 14.020 1.00 79.00 96 GLN A O 1
ATOM 747 N N . ALA A 1 97 ? -10.984 -8.737 12.514 1.00 77.44 97 ALA A N 1
ATOM 748 C CA . ALA A 1 97 ? -12.250 -9.466 12.509 1.00 77.44 97 ALA A CA 1
ATOM 749 C C . ALA A 1 97 ? -12.526 -10.125 13.875 1.00 77.44 97 ALA A C 1
ATOM 751 O O . ALA A 1 97 ? -13.606 -9.940 14.435 1.00 77.44 97 ALA A O 1
ATOM 752 N N . ALA A 1 98 ? -11.517 -10.778 14.463 1.00 78.56 98 ALA A N 1
ATOM 753 C CA . ALA A 1 98 ? -11.606 -11.413 15.779 1.00 78.56 98 ALA A CA 1
ATOM 754 C C . ALA A 1 98 ? -11.947 -10.419 16.905 1.00 78.56 98 ALA A C 1
ATOM 756 O O . ALA A 1 98 ? -12.688 -10.744 17.825 1.00 78.56 98 ALA A O 1
ATOM 757 N N . HIS A 1 99 ? -11.460 -9.174 16.828 1.00 78.19 99 HIS A N 1
ATOM 758 C CA . HIS A 1 99 ? -11.828 -8.134 17.795 1.00 78.19 99 HIS A CA 1
ATOM 759 C C . HIS A 1 99 ? -13.280 -7.644 17.668 1.00 78.19 99 HIS A C 1
ATOM 761 O O . HIS A 1 99 ? -13.806 -7.095 18.633 1.00 78.19 99 HIS A O 1
ATOM 767 N N . GLY A 1 100 ? -13.904 -7.774 16.494 1.00 80.00 100 GLY A N 1
ATOM 768 C CA . GLY A 1 100 ? -15.281 -7.327 16.260 1.00 80.00 100 GLY A CA 1
ATOM 769 C C . GLY A 1 100 ? -16.333 -8.402 16.526 1.00 80.00 100 GLY A C 1
ATOM 770 O O . GLY A 1 100 ? -17.442 -8.067 16.931 1.00 80.00 100 GLY A O 1
ATOM 771 N N . TRP A 1 101 ? -15.982 -9.670 16.302 1.00 81.88 101 TRP A N 1
ATOM 772 C CA . TRP A 1 101 ? -16.933 -10.786 16.282 1.00 81.88 101 TRP A CA 1
ATOM 773 C C . TRP A 1 101 ? -16.560 -11.962 17.190 1.00 81.88 101 TRP A C 1
ATOM 775 O O . TRP A 1 101 ? -17.295 -12.942 17.215 1.00 81.88 101 TRP A O 1
ATOM 785 N N . GLY A 1 102 ? -15.460 -11.861 17.937 1.00 76.88 102 GLY A N 1
ATOM 786 C CA . GLY A 1 102 ? -14.889 -12.983 18.682 1.00 76.88 102 GLY A CA 1
ATOM 787 C C . GLY A 1 102 ? -13.867 -13.742 17.834 1.00 76.88 102 GLY A C 1
ATOM 788 O O . GLY A 1 102 ? -13.967 -13.804 16.607 1.00 76.88 102 GLY A O 1
ATOM 789 N N . GLY A 1 103 ? -12.820 -14.252 18.481 1.00 80.19 103 GLY A N 1
ATOM 790 C CA . GLY A 1 103 ? -11.828 -15.107 17.831 1.00 80.19 103 GLY A CA 1
ATOM 791 C C . GLY A 1 103 ? -12.235 -16.571 17.948 1.00 80.19 103 GLY A C 1
ATOM 792 O O . GLY A 1 103 ? -12.611 -16.999 19.027 1.00 80.19 103 GLY A O 1
ATOM 793 N N . ASN A 1 104 ? -12.091 -17.357 16.880 1.00 76.00 104 ASN A N 1
ATOM 794 C CA . ASN A 1 104 ? -12.391 -18.799 16.878 1.00 76.00 104 ASN A CA 1
ATOM 795 C C . ASN A 1 104 ? -11.309 -19.668 17.558 1.00 76.00 104 ASN A C 1
ATOM 797 O O . ASN A 1 104 ? -11.236 -20.877 17.324 1.00 76.00 104 ASN A O 1
ATOM 801 N N . ASP A 1 105 ? -10.436 -19.062 18.361 1.00 77.00 105 ASP A N 1
ATOM 802 C CA . ASP A 1 105 ? -9.437 -19.787 19.137 1.00 77.00 105 ASP A CA 1
ATOM 803 C C . ASP A 1 105 ? -10.112 -20.380 20.383 1.00 77.00 105 ASP A C 1
ATOM 805 O O . ASP A 1 105 ? -10.874 -19.697 21.062 1.00 77.00 105 ASP A O 1
ATOM 809 N N . GLY A 1 106 ? -9.815 -21.640 20.720 1.00 74.06 106 GLY A N 1
ATOM 810 C CA . GLY A 1 106 ? -10.502 -22.350 21.812 1.00 74.06 106 GLY A CA 1
ATOM 811 C C . GLY A 1 106 ? -10.426 -21.664 23.186 1.00 74.06 106 GLY A C 1
ATOM 812 O O . GLY A 1 106 ? -11.341 -21.815 23.989 1.00 74.06 106 GLY A O 1
ATOM 813 N N . ASP A 1 107 ? -9.380 -20.874 23.446 1.00 79.88 107 ASP A N 1
ATOM 814 C CA . ASP A 1 107 ? -9.265 -20.072 24.674 1.00 79.88 107 ASP A CA 1
ATOM 815 C C . ASP A 1 107 ? -10.209 -18.855 24.681 1.00 79.88 107 ASP A C 1
ATOM 817 O O . ASP A 1 107 ? -10.676 -18.445 25.743 1.00 79.88 107 ASP A O 1
ATOM 821 N N . ALA A 1 108 ? -10.485 -18.265 23.512 1.00 77.50 108 ALA A N 1
ATOM 822 C CA . ALA A 1 108 ? -11.389 -17.123 23.379 1.00 77.50 108 ALA A CA 1
ATOM 823 C C . ALA A 1 108 ? -12.854 -17.557 23.534 1.00 77.50 108 ALA A C 1
ATOM 825 O O . ALA A 1 108 ? -13.594 -16.927 24.282 1.00 77.50 108 ALA A O 1
ATOM 826 N N . GLU A 1 109 ? -13.229 -18.684 22.926 1.00 80.12 109 GLU A N 1
ATOM 827 C CA . GLU A 1 109 ? -14.561 -19.288 23.082 1.00 80.12 109 GLU A CA 1
ATOM 828 C C . GLU A 1 109 ? -14.849 -19.637 24.560 1.00 80.12 109 GLU A C 1
ATOM 830 O O . GLU A 1 109 ? -15.903 -19.299 25.094 1.00 80.12 109 GLU A O 1
ATOM 835 N N . LEU A 1 110 ? -13.879 -20.227 25.274 1.00 83.31 110 LEU A N 1
ATOM 836 C CA . LEU A 1 110 ? -14.022 -20.557 26.701 1.00 83.31 110 LEU A CA 1
ATOM 837 C C . LEU A 1 110 ? -14.147 -19.307 27.590 1.00 83.31 110 LEU A C 1
ATOM 839 O O . LEU A 1 110 ? -14.865 -19.327 28.593 1.00 83.31 110 LEU A O 1
ATOM 843 N N . ALA A 1 111 ? -13.458 -18.217 27.242 1.00 85.94 111 ALA A N 1
ATOM 844 C CA . ALA A 1 111 ? -13.577 -16.952 27.963 1.00 85.94 111 ALA A CA 1
ATOM 845 C C . ALA A 1 111 ? -14.972 -16.326 27.796 1.00 85.94 111 ALA A C 1
ATOM 847 O O . ALA A 1 111 ? -15.527 -15.811 28.772 1.00 85.94 111 ALA A O 1
ATOM 848 N N . ASP A 1 112 ? -15.551 -16.410 26.596 1.00 83.31 112 ASP A N 1
ATOM 849 C CA . ASP A 1 112 ? -16.902 -15.920 26.316 1.00 83.31 112 ASP A CA 1
ATOM 850 C C . ASP A 1 112 ? -17.973 -16.772 27.029 1.00 83.31 112 ASP A C 1
ATOM 852 O O . ASP A 1 112 ? -18.908 -16.213 27.612 1.00 83.31 112 ASP A O 1
ATOM 856 N N . GLU A 1 113 ? -17.804 -18.100 27.097 1.00 85.31 113 GLU A N 1
ATOM 857 C CA . GLU A 1 113 ? -18.678 -18.995 27.877 1.00 85.31 113 GLU A CA 1
ATOM 858 C C . GLU A 1 113 ? -18.654 -18.664 29.381 1.00 85.31 113 GLU A C 1
ATOM 860 O O . GLU A 1 113 ? -19.707 -18.499 30.003 1.00 85.31 113 GLU A O 1
ATOM 865 N N . GLN A 1 114 ? -17.465 -18.486 29.967 1.00 88.75 114 GLN A N 1
ATOM 866 C CA . GLN A 1 114 ? -17.320 -18.128 31.385 1.00 88.75 114 GLN A CA 1
ATOM 867 C C . GLN A 1 114 ? -17.886 -16.742 31.704 1.00 88.75 114 GLN A C 1
ATOM 869 O O . GLN A 1 114 ? -18.488 -16.543 32.763 1.00 88.75 114 GLN A O 1
ATOM 874 N N . ALA A 1 115 ? -17.701 -15.770 30.806 1.00 86.00 115 ALA A N 1
ATOM 875 C CA . ALA A 1 115 ? -18.285 -14.443 30.957 1.00 86.00 115 ALA A CA 1
ATOM 876 C C . ALA A 1 115 ? -19.820 -14.508 30.903 1.00 86.00 115 ALA A C 1
ATOM 878 O O . ALA A 1 115 ? -20.487 -13.873 31.724 1.00 86.00 115 ALA A O 1
ATOM 879 N N . GLY A 1 116 ? -20.375 -15.316 29.996 1.00 83.94 116 GLY A N 1
ATOM 880 C CA . GLY A 1 116 ? -21.810 -15.584 29.911 1.00 83.94 116 GLY A CA 1
ATOM 881 C C . GLY A 1 116 ? -22.370 -16.221 31.185 1.00 83.94 116 GLY A C 1
ATOM 882 O O . GLY A 1 116 ? -23.362 -15.731 31.728 1.00 83.94 116 GLY A O 1
ATOM 883 N N . GLU A 1 117 ? -21.711 -17.253 31.717 1.00 82.50 117 GLU A N 1
ATOM 884 C CA . GLU A 1 117 ? -22.108 -17.892 32.980 1.00 82.50 117 GLU A CA 1
ATOM 885 C C . GLU A 1 117 ? -22.008 -16.939 34.176 1.00 82.50 117 GLU A C 1
ATOM 887 O O . GLU A 1 117 ? -22.889 -16.924 35.037 1.00 82.50 117 GLU A O 1
ATOM 892 N N . ALA A 1 118 ? -20.967 -16.106 34.237 1.00 86.00 118 ALA A N 1
ATOM 893 C CA . ALA A 1 118 ? -20.816 -15.118 35.301 1.00 86.00 118 ALA A CA 1
ATOM 894 C C . ALA A 1 118 ? -21.939 -14.070 35.274 1.00 86.00 118 ALA A C 1
ATOM 896 O O . ALA A 1 118 ? -22.443 -13.692 36.335 1.00 86.00 118 ALA A O 1
ATOM 897 N N . ILE A 1 119 ? -22.356 -13.633 34.081 1.00 81.75 119 ILE A N 1
ATOM 898 C CA . ILE A 1 119 ? -23.498 -12.726 33.901 1.00 81.75 119 ILE A CA 1
ATOM 899 C C . ILE A 1 119 ? -24.795 -13.427 34.316 1.00 81.75 119 ILE A C 1
ATOM 901 O O . ILE A 1 119 ? -25.543 -12.874 35.120 1.00 81.75 119 ILE A O 1
ATOM 905 N N . ALA A 1 120 ? -25.023 -14.663 33.867 1.00 82.25 120 ALA A N 1
ATOM 906 C CA . ALA A 1 120 ? -26.206 -15.438 34.239 1.00 82.25 120 ALA A CA 1
ATOM 907 C C . ALA A 1 120 ? -26.304 -15.648 35.762 1.00 82.25 120 ALA A C 1
ATOM 909 O O . ALA A 1 120 ? -27.352 -15.415 36.363 1.00 82.25 120 ALA A O 1
ATOM 910 N N . HIS A 1 121 ? -25.199 -16.004 36.418 1.00 76.12 121 HIS A N 1
ATOM 911 C CA . HIS A 1 121 ? -25.153 -16.145 37.873 1.00 76.12 121 HIS A CA 1
ATOM 912 C C . HIS A 1 121 ? -25.296 -14.815 38.621 1.00 76.12 121 HIS A C 1
ATOM 914 O O . HIS A 1 121 ? -25.767 -14.808 39.761 1.00 76.12 121 HIS A O 1
ATOM 920 N N . ALA A 1 122 ? -24.866 -13.695 38.039 1.00 77.94 122 ALA A N 1
ATOM 921 C CA . ALA A 1 122 ? -25.097 -12.375 38.617 1.00 77.94 122 ALA A CA 1
ATOM 922 C C . ALA A 1 122 ? -26.584 -11.988 38.536 1.00 77.94 122 ALA A C 1
ATOM 924 O O . ALA A 1 122 ? -27.148 -11.537 39.535 1.00 77.94 122 ALA A O 1
ATOM 925 N N . GLU A 1 123 ? -27.235 -12.243 37.399 1.00 71.38 123 GLU A N 1
ATOM 926 C CA . GLU A 1 123 ? -28.673 -12.012 37.217 1.00 71.38 123 GLU A CA 1
ATOM 927 C C . GLU A 1 123 ? -29.531 -12.926 38.111 1.00 71.38 123 GLU A C 1
ATOM 929 O O . GLU A 1 123 ? -30.504 -12.471 38.718 1.00 71.38 123 GLU A O 1
ATOM 934 N N . GLU A 1 124 ? -29.147 -14.194 38.282 1.00 65.19 124 GLU A N 1
ATOM 935 C CA . GLU A 1 124 ? -29.848 -15.136 39.166 1.00 65.19 124 GLU A CA 1
ATOM 936 C C . GLU A 1 124 ? -29.781 -14.705 40.643 1.00 65.19 124 GLU A C 1
ATOM 938 O O . GLU A 1 124 ? -30.769 -14.798 41.380 1.00 65.19 124 GLU A O 1
ATOM 943 N N . LYS A 1 125 ? -28.637 -14.166 41.084 1.00 59.19 125 LYS A N 1
ATOM 944 C CA . LYS A 1 125 ? -28.472 -13.643 42.451 1.00 59.19 125 LYS A CA 1
ATOM 945 C C . LYS A 1 125 ? -29.354 -12.420 42.704 1.00 59.19 125 LYS A C 1
ATOM 947 O O . LYS A 1 125 ? -29.973 -12.346 43.767 1.00 59.19 125 LYS A O 1
ATOM 952 N N . GLU A 1 126 ? -29.479 -11.514 41.737 1.00 58.91 126 GLU A N 1
ATOM 953 C CA . GLU A 1 126 ? -30.376 -10.346 41.806 1.00 58.91 126 GLU A CA 1
ATOM 954 C C . GLU A 1 126 ? -31.866 -10.751 41.848 1.00 58.91 126 GLU A C 1
ATOM 956 O O . GLU A 1 126 ? -32.664 -10.125 42.553 1.00 58.91 126 GLU A O 1
ATOM 961 N N . ALA A 1 127 ? -32.246 -11.847 41.179 1.00 60.19 127 ALA A N 1
ATOM 962 C CA . ALA A 1 127 ? -33.618 -12.367 41.164 1.00 60.19 127 ALA A CA 1
ATOM 963 C C . ALA A 1 127 ? -34.036 -13.122 42.448 1.00 60.19 127 ALA A C 1
ATOM 965 O O . ALA A 1 127 ? -35.216 -13.425 42.636 1.00 60.19 127 ALA A O 1
ATOM 966 N N . SER A 1 128 ? -33.101 -13.413 43.358 1.00 60.75 128 SER A N 1
ATOM 967 C CA . SER A 1 128 ? -33.322 -14.289 44.523 1.00 60.75 128 SER A CA 1
ATOM 968 C C . SER A 1 128 ? -33.805 -13.587 45.804 1.00 60.75 128 SER A C 1
ATOM 970 O O . SER A 1 128 ? -33.690 -14.127 46.908 1.00 60.75 128 SER A O 1
ATOM 972 N N . LYS A 1 129 ? -34.413 -12.397 45.709 1.00 75.56 129 LYS A N 1
ATOM 973 C CA . LYS A 1 129 ? -35.150 -11.827 46.850 1.00 75.56 129 LYS A CA 1
ATOM 974 C C . LYS A 1 129 ? -36.427 -12.637 47.054 1.00 75.56 129 LYS A C 1
ATOM 976 O O . LYS A 1 129 ? -37.391 -12.499 46.305 1.00 75.56 129 LYS A O 1
ATOM 981 N N . SER A 1 130 ? -36.430 -13.504 48.067 1.00 78.00 130 SER A N 1
ATOM 982 C CA . SER A 1 130 ? -37.622 -14.276 48.429 1.00 78.00 130 SER A CA 1
ATOM 983 C C . SER A 1 130 ? -38.837 -13.352 48.597 1.00 78.00 130 SER A C 1
ATOM 985 O O . SER A 1 130 ? -38.732 -12.248 49.132 1.00 78.00 130 SER A O 1
ATOM 987 N N . TYR A 1 131 ? -40.009 -13.798 48.136 1.00 72.81 131 TYR A N 1
ATOM 988 C CA . TYR A 1 131 ? -41.248 -13.010 48.177 1.00 72.81 131 TYR A CA 1
ATOM 989 C C . TYR A 1 131 ? -41.568 -12.477 49.587 1.00 72.81 131 TYR A C 1
ATOM 991 O O . TYR A 1 131 ? -42.097 -11.381 49.750 1.00 72.81 131 TYR A O 1
ATOM 999 N N . THR A 1 132 ? -41.178 -13.225 50.619 1.00 84.38 132 THR A N 1
ATOM 1000 C CA . THR A 1 132 ? -41.279 -12.828 52.027 1.00 84.38 132 THR A CA 1
ATOM 1001 C C . THR A 1 132 ? -40.378 -11.642 52.374 1.00 84.38 132 THR A C 1
ATOM 1003 O O . THR A 1 132 ? -40.840 -10.717 53.040 1.00 84.38 132 THR A O 1
ATOM 1006 N N . ALA A 1 133 ? -39.131 -11.625 51.895 1.00 85.56 133 ALA A N 1
ATOM 1007 C CA . ALA A 1 133 ? -38.213 -10.502 52.075 1.00 85.56 133 ALA A CA 1
ATOM 1008 C C . ALA A 1 133 ? -38.728 -9.235 51.371 1.00 85.56 133 ALA A C 1
ATOM 1010 O O . ALA A 1 133 ? -38.689 -8.154 51.952 1.00 85.56 133 ALA A O 1
ATOM 1011 N N . TYR A 1 134 ? -39.310 -9.375 50.175 1.00 83.38 134 TYR A N 1
ATOM 1012 C CA . TYR A 1 134 ? -39.929 -8.256 49.454 1.00 83.38 134 TYR A CA 1
ATOM 1013 C C . TYR A 1 134 ? -41.153 -7.679 50.185 1.00 83.38 134 TYR A C 1
ATOM 1015 O O . TYR A 1 134 ? -41.323 -6.462 50.260 1.00 83.38 134 TYR A O 1
ATOM 1023 N N . LEU A 1 135 ? -42.005 -8.536 50.765 1.00 89.50 135 LEU A N 1
ATOM 1024 C CA . LEU A 1 135 ? -43.142 -8.088 51.577 1.00 89.50 135 LEU A CA 1
ATOM 1025 C C . LEU A 1 135 ? -42.698 -7.374 52.860 1.00 89.50 135 LEU A C 1
ATOM 1027 O O . LEU A 1 135 ? -43.336 -6.394 53.248 1.00 89.50 135 LEU A O 1
ATOM 1031 N N . ALA A 1 136 ? -41.620 -7.839 53.496 1.00 86.38 136 ALA A N 1
ATOM 1032 C CA . ALA A 1 136 ? -41.037 -7.183 54.663 1.00 86.38 136 ALA A CA 1
ATOM 1033 C C . ALA A 1 136 ? -40.470 -5.800 54.303 1.00 86.38 136 ALA A C 1
ATOM 1035 O O . ALA A 1 136 ? -40.809 -4.820 54.960 1.00 86.38 136 ALA A O 1
ATOM 1036 N N . GLU A 1 137 ? -39.726 -5.688 53.200 1.00 85.12 137 GLU A N 1
ATOM 1037 C CA . GLU A 1 137 ? -39.197 -4.411 52.702 1.00 85.12 137 GLU A CA 1
ATOM 1038 C C . GLU A 1 137 ? -40.330 -3.429 52.341 1.00 85.12 137 GLU A C 1
ATOM 1040 O O . GLU A 1 137 ? -40.287 -2.244 52.684 1.00 85.12 137 GLU A O 1
ATOM 1045 N N . LEU A 1 138 ? -41.410 -3.920 51.718 1.00 85.75 138 LEU A N 1
ATOM 1046 C CA . LEU A 1 138 ? -42.615 -3.125 51.462 1.00 85.75 138 LEU A CA 1
ATOM 1047 C C . LEU A 1 138 ? -43.298 -2.661 52.753 1.00 85.75 138 LEU A C 1
ATOM 1049 O O . LEU A 1 138 ? -43.814 -1.541 52.798 1.00 85.75 138 LEU A O 1
ATOM 1053 N N . ALA A 1 139 ? -43.343 -3.511 53.778 1.00 85.38 139 ALA A N 1
ATOM 1054 C CA . ALA A 1 139 ? -43.927 -3.175 55.070 1.00 85.38 139 ALA A CA 1
ATOM 1055 C C . ALA A 1 139 ? -43.086 -2.122 55.802 1.00 85.38 139 ALA A C 1
ATOM 1057 O O . ALA A 1 139 ? -43.644 -1.139 56.286 1.00 85.38 139 ALA A O 1
ATOM 1058 N N . GLU A 1 140 ? -41.762 -2.262 55.808 1.00 84.19 140 GLU A N 1
ATOM 1059 C CA . GLU A 1 140 ? -40.837 -1.288 56.396 1.00 84.19 140 GLU A CA 1
ATOM 1060 C C . GLU A 1 140 ? -40.878 0.051 55.661 1.00 84.19 140 GLU A C 1
ATOM 1062 O O . GLU A 1 140 ? -40.972 1.100 56.296 1.00 84.19 140 GLU A O 1
ATOM 1067 N N . LYS A 1 141 ? -40.918 0.044 54.323 1.00 85.69 141 LYS A N 1
ATOM 1068 C CA . LYS A 1 141 ? -41.068 1.268 53.526 1.00 85.69 141 LYS A CA 1
ATOM 1069 C C . LYS A 1 141 ? -42.403 1.960 53.797 1.00 85.69 141 LYS A C 1
ATOM 1071 O O . LYS A 1 141 ? -42.445 3.183 53.906 1.00 85.69 141 LYS A O 1
ATOM 1076 N N . LYS A 1 142 ? -43.490 1.199 53.968 1.00 84.38 142 LYS A N 1
ATOM 1077 C CA . LYS A 1 142 ? -44.797 1.740 54.385 1.00 84.38 142 LYS A CA 1
ATOM 1078 C C . LYS A 1 142 ? -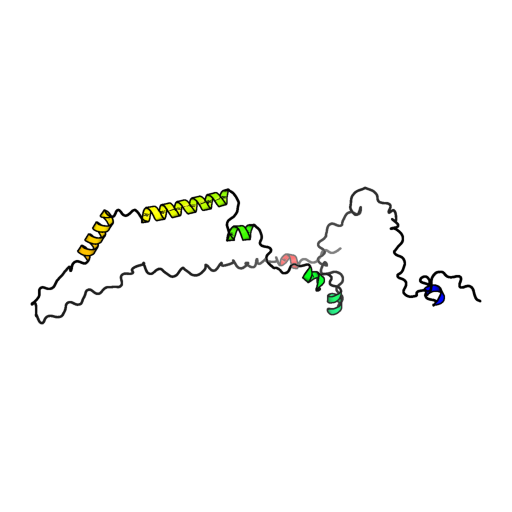44.789 2.262 55.822 1.00 84.38 142 LYS A C 1
ATOM 1080 O O . LYS A 1 142 ? -45.464 3.249 56.089 1.00 84.38 142 LYS A O 1
ATOM 1085 N N . LEU A 1 143 ? -44.041 1.635 56.726 1.00 78.62 143 LEU A N 1
ATOM 1086 C CA . LEU A 1 143 ? -43.895 2.074 58.114 1.00 78.62 143 LEU A CA 1
ATOM 1087 C C . LEU A 1 143 ? -43.031 3.341 58.217 1.00 78.62 143 LEU A C 1
ATOM 1089 O O . LEU A 1 143 ? -43.332 4.229 59.005 1.00 78.62 143 LEU A O 1
ATOM 1093 N N . SER A 1 144 ? -42.004 3.453 57.376 1.00 75.69 144 SER A N 1
ATOM 1094 C CA . SER A 1 144 ? -41.144 4.635 57.254 1.00 75.69 144 SER A CA 1
ATOM 1095 C C . SER A 1 144 ? -41.879 5.819 56.608 1.00 75.69 144 SER A C 1
ATOM 1097 O O . SER A 1 144 ? -41.716 6.960 57.034 1.00 75.69 144 SER A O 1
ATOM 1099 N N . LEU A 1 145 ? -42.772 5.552 55.642 1.00 69.12 145 LEU A N 1
ATOM 1100 C CA . LEU A 1 145 ? -43.701 6.549 55.091 1.00 69.12 145 LEU A CA 1
ATOM 1101 C C . LEU A 1 145 ? -44.931 6.813 55.976 1.00 69.12 145 LEU A C 1
ATOM 1103 O O . LEU A 1 145 ? -45.724 7.704 55.653 1.00 69.12 145 LEU A O 1
ATOM 1107 N N . ALA A 1 146 ? -45.132 6.062 57.063 1.00 68.19 146 ALA A N 1
ATOM 1108 C CA . ALA A 1 146 ? -46.220 6.349 57.985 1.00 68.19 146 ALA A CA 1
ATOM 1109 C C . ALA A 1 146 ? -45.990 7.749 58.577 1.00 68.19 146 ALA A C 1
ATOM 1111 O O . ALA A 1 146 ? -44.865 8.076 58.961 1.00 68.19 146 ALA A O 1
ATOM 1112 N N . PRO A 1 147 ? -47.020 8.611 58.624 1.00 64.25 147 PRO A N 1
ATOM 1113 C CA . PRO A 1 147 ? -46.841 10.016 58.956 1.00 64.25 147 PRO A CA 1
ATOM 1114 C C . PRO A 1 147 ? -46.308 10.158 60.385 1.00 64.25 147 PRO A C 1
ATOM 1116 O O . PRO A 1 147 ? -47.059 10.060 61.353 1.00 64.25 147 PRO A O 1
ATOM 1119 N N . GLN A 1 148 ? -45.007 10.433 60.498 1.00 60.31 148 GLN A N 1
ATOM 1120 C CA . GLN A 1 148 ? -44.287 10.608 61.763 1.00 60.31 148 GLN A CA 1
ATOM 1121 C C . GLN A 1 148 ? -44.832 11.756 62.617 1.00 60.31 148 GLN A C 1
ATOM 1123 O O . GLN A 1 148 ? -44.489 11.837 63.784 1.00 60.31 148 GLN A O 1
ATOM 1128 N N . ASN A 1 149 ? -45.697 12.623 62.080 1.00 65.50 149 ASN A N 1
ATOM 1129 C CA . ASN A 1 149 ? -46.415 13.635 62.849 1.00 65.50 149 ASN A CA 1
ATOM 1130 C C . ASN A 1 149 ? -47.694 14.074 62.122 1.00 65.50 149 ASN A C 1
ATOM 1132 O O . ASN A 1 149 ? -47.724 15.095 61.430 1.00 65.50 149 ASN A O 1
ATOM 1136 N N . VAL A 1 150 ? -48.784 13.322 62.294 1.00 61.72 150 VAL A N 1
ATOM 1137 C CA . VAL A 1 150 ? -50.124 13.829 61.962 1.00 61.72 150 VAL A CA 1
ATOM 1138 C C . VAL A 1 150 ? -50.487 14.886 63.004 1.00 61.72 150 VAL A C 1
ATOM 1140 O O . VAL A 1 150 ? -50.762 14.562 64.159 1.00 61.72 150 VAL A O 1
ATOM 1143 N N . ARG A 1 151 ? -50.478 16.164 62.612 1.00 66.50 151 ARG A N 1
ATOM 1144 C CA . ARG A 1 151 ? -51.010 17.247 63.452 1.00 66.50 151 ARG A CA 1
ATOM 1145 C C . ARG A 1 151 ? -52.452 16.925 63.819 1.00 66.50 151 ARG A C 1
ATOM 1147 O O . ARG A 1 151 ? -53.274 16.699 62.930 1.00 66.50 151 ARG A O 1
ATOM 1154 N N . LYS A 1 152 ? -52.760 16.892 65.118 1.00 70.12 152 LYS A N 1
ATOM 1155 C CA . LYS A 1 152 ? -54.124 16.619 65.571 1.00 70.12 152 LYS A CA 1
ATOM 1156 C C . LYS A 1 152 ? -55.054 17.725 65.052 1.00 70.12 152 LYS A C 1
ATOM 1158 O O . LYS A 1 152 ? -54.710 18.904 65.161 1.00 70.12 152 LYS A O 1
ATOM 1163 N N . PRO A 1 153 ? -56.202 17.374 64.450 1.00 61.50 153 PRO A N 1
ATOM 1164 C CA . PRO A 1 153 ? -57.124 18.370 63.922 1.00 61.50 153 PRO A CA 1
ATOM 1165 C C . PRO A 1 153 ? -57.679 19.201 65.087 1.00 61.50 153 PRO A C 1
ATOM 1167 O O . PRO A 1 153 ? -58.180 18.618 66.044 1.00 61.50 153 PRO A O 1
ATOM 1170 N N . ASN A 1 154 ? -57.586 20.537 64.972 1.00 60.50 154 ASN A N 1
ATOM 1171 C CA . ASN A 1 154 ? -57.975 21.580 65.948 1.00 60.50 154 ASN A CA 1
ATOM 1172 C C . ASN A 1 154 ? -56.856 22.241 66.798 1.00 60.50 154 ASN A C 1
ATOM 1174 O O . ASN A 1 154 ? -57.108 22.730 67.892 1.00 60.50 154 ASN A O 1
ATOM 1178 N N . GLU A 1 155 ? -55.629 22.376 66.296 1.00 57.47 155 GLU A N 1
ATOM 1179 C CA . GLU A 1 155 ? -54.706 23.405 66.815 1.00 57.47 155 GLU A CA 1
ATOM 1180 C C . GLU A 1 155 ? -54.671 24.608 65.872 1.00 57.47 155 GLU A C 1
ATOM 1182 O O . GLU A 1 155 ? -53.686 24.900 65.194 1.00 57.47 155 GLU A O 1
ATOM 1187 N N . GLY A 1 156 ? -55.795 25.323 65.819 1.00 59.78 156 GLY A N 1
ATOM 1188 C CA . GLY A 1 156 ? -55.790 26.714 65.392 1.00 59.78 156 GLY A CA 1
ATOM 1189 C C . GLY A 1 156 ? -55.112 27.552 66.474 1.00 59.78 156 GLY A C 1
ATOM 1190 O O . GLY A 1 156 ? -55.737 27.898 67.471 1.00 59.78 156 GLY A O 1
ATOM 1191 N N . SER A 1 157 ? -53.828 27.862 66.308 1.00 51.88 157 SER A N 1
ATOM 1192 C CA . SER A 1 157 ? -53.107 28.766 67.206 1.00 51.88 157 SER A CA 1
ATOM 1193 C C . SER A 1 157 ? -52.107 29.595 66.411 1.00 51.88 157 SER A C 1
ATOM 1195 O O . SER A 1 157 ? -51.308 29.078 65.637 1.00 51.88 157 SER A O 1
ATOM 1197 N N . SER A 1 158 ? -52.197 30.909 66.590 1.00 56.34 158 SER A N 1
ATOM 1198 C CA . SER A 1 158 ? -51.564 32.017 65.864 1.00 56.34 158 SER A CA 1
ATOM 1199 C C . SER A 1 158 ? -50.038 32.128 66.020 1.0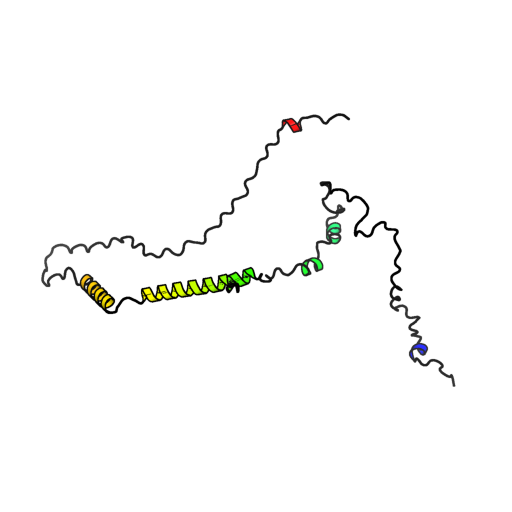0 56.34 158 SER A C 1
ATOM 1201 O O . SER A 1 158 ? -49.471 33.221 65.947 1.00 56.34 158 SER A O 1
ATOM 1203 N N . LYS A 1 159 ? -49.339 31.009 66.209 1.00 60.09 159 LYS A N 1
ATOM 1204 C CA . LYS A 1 159 ? -47.877 30.947 66.239 1.00 60.09 159 LYS A CA 1
ATOM 1205 C C . LYS A 1 159 ? -47.361 30.337 64.944 1.00 60.09 159 LYS A C 1
ATOM 1207 O O . LYS A 1 159 ? -47.865 29.324 64.478 1.00 60.09 159 LYS A O 1
ATOM 1212 N N . LYS A 1 160 ? -46.390 31.049 64.365 1.00 64.19 160 LYS A N 1
ATOM 1213 C CA . LYS A 1 160 ? -45.720 30.820 63.079 1.00 64.19 160 LYS A CA 1
ATOM 1214 C C . LYS A 1 160 ? -45.678 29.334 62.699 1.00 64.19 160 LYS A C 1
ATOM 1216 O O . LYS A 1 160 ? -45.255 28.504 63.499 1.00 64.19 160 LYS A O 1
ATOM 1221 N N . PHE A 1 161 ? -46.109 29.037 61.469 1.00 63.56 161 PHE A N 1
ATOM 1222 C CA . PHE A 1 161 ? -45.926 27.738 60.824 1.00 63.56 161 PHE A CA 1
ATOM 1223 C C . PHE A 1 161 ? -44.498 27.235 61.096 1.00 63.56 161 PHE A C 1
ATOM 1225 O O . PHE A 1 161 ? -43.572 28.028 60.927 1.00 63.56 161 PHE A O 1
ATOM 1232 N N . PRO A 1 162 ? -44.295 25.980 61.535 1.00 65.94 162 PRO A N 1
ATOM 1233 C CA . PRO A 1 162 ? -42.956 25.436 61.640 1.00 65.94 162 PRO A CA 1
ATOM 1234 C C . PRO A 1 162 ? -42.375 25.468 60.236 1.00 65.94 162 PRO A C 1
ATOM 1236 O O . PRO A 1 162 ? -42.986 24.947 59.299 1.00 65.94 162 PRO A O 1
ATOM 1239 N N . GLU A 1 163 ? -41.248 26.158 60.095 1.00 64.88 163 GLU A N 1
ATOM 1240 C CA . GLU A 1 163 ? -40.455 26.114 58.880 1.00 64.88 163 GLU A CA 1
ATOM 1241 C C . GLU A 1 163 ? -40.218 24.635 58.588 1.00 64.88 163 GLU A C 1
ATOM 1243 O O . GLU A 1 163 ? -39.703 23.900 59.434 1.00 64.88 163 GLU A O 1
ATOM 1248 N N . GLY A 1 164 ? -40.749 24.168 57.452 1.00 59.22 164 GLY A N 1
ATOM 1249 C CA . GLY A 1 164 ? -40.584 22.784 57.038 1.00 59.22 164 GLY A CA 1
ATOM 1250 C C . GLY A 1 164 ? -39.103 22.443 57.094 1.00 59.22 164 GLY A C 1
ATOM 1251 O O . GLY A 1 164 ? -38.271 23.295 56.784 1.00 59.22 164 GLY A O 1
ATOM 1252 N N . THR A 1 165 ? -38.776 21.225 57.522 1.00 61.62 165 THR A N 1
ATOM 1253 C CA . THR A 1 165 ? -37.398 20.731 57.504 1.00 61.62 165 THR A CA 1
ATOM 1254 C C . THR A 1 165 ? -36.805 21.038 56.141 1.00 61.62 165 THR A C 1
ATOM 1256 O O . THR A 1 165 ? -37.278 20.513 55.130 1.00 61.62 165 THR A O 1
ATOM 1259 N N . ALA A 1 166 ? -35.825 21.939 56.117 1.00 58.69 166 ALA A N 1
ATOM 1260 C CA . ALA A 1 166 ? -35.087 22.238 54.915 1.00 58.69 166 ALA A CA 1
ATOM 1261 C C . ALA A 1 166 ? -34.426 20.929 54.499 1.00 58.69 166 ALA A C 1
ATOM 1263 O O . ALA A 1 166 ? -33.509 20.452 55.164 1.00 58.69 166 ALA A O 1
ATOM 1264 N N . LEU A 1 167 ? -34.936 20.324 53.429 1.00 55.12 167 LEU A N 1
ATOM 1265 C CA . LEU A 1 167 ? -34.194 19.326 52.684 1.00 55.12 167 LEU A CA 1
ATOM 1266 C C . LEU A 1 167 ? -32.980 20.068 52.134 1.00 55.12 167 LEU A C 1
ATOM 1268 O O . LEU A 1 167 ? -33.022 20.657 51.053 1.00 55.12 167 LEU A O 1
ATOM 1272 N N . ALA A 1 168 ? -31.910 20.100 52.928 1.00 61.09 168 ALA A N 1
ATOM 1273 C CA . ALA A 1 168 ? -30.588 20.253 52.376 1.00 61.09 168 ALA A CA 1
ATOM 1274 C C . ALA A 1 168 ? -30.484 19.164 51.313 1.00 61.09 168 ALA A C 1
ATOM 1276 O O . ALA A 1 168 ? -30.841 18.009 51.557 1.00 61.09 168 ALA A O 1
ATOM 1277 N N . ARG A 1 169 ? -30.069 19.550 50.110 1.00 54.78 169 ARG A N 1
ATOM 1278 C CA . ARG A 1 169 ? -29.625 18.587 49.118 1.00 54.78 169 ARG A CA 1
ATOM 1279 C C . ARG A 1 169 ? -28.352 17.978 49.690 1.00 54.78 169 ARG A C 1
ATOM 1281 O O . ARG A 1 169 ? -27.264 18.439 49.373 1.00 54.78 169 ARG A O 1
ATOM 1288 N N . GLU A 1 170 ? -28.509 17.028 50.608 1.00 55.00 170 GLU A N 1
ATOM 1289 C CA . GLU A 1 170 ? -27.459 16.077 50.901 1.00 55.00 170 GLU A CA 1
ATOM 1290 C C . GLU A 1 170 ? -27.073 15.507 49.549 1.00 55.00 170 GLU A C 1
ATOM 1292 O O . GLU A 1 170 ? -27.931 15.197 48.714 1.00 55.00 170 GLU A O 1
ATOM 1297 N N . GLU A 1 171 ? -25.778 15.549 49.301 1.00 51.78 171 GLU A N 1
ATOM 1298 C CA . GLU A 1 171 ? -25.106 15.048 48.126 1.00 51.78 171 GLU A CA 1
ATOM 1299 C C . GLU A 1 171 ? -25.465 13.566 47.990 1.00 51.78 171 GLU A C 1
ATOM 1301 O O . GLU A 1 171 ? -24.741 12.684 48.424 1.00 51.78 171 GLU A O 1
ATOM 1306 N N . GLN A 1 172 ? -26.643 13.268 47.441 1.00 44.53 172 GLN A N 1
ATOM 1307 C CA . GLN A 1 172 ? -26.935 11.955 46.911 1.00 44.53 172 GLN A CA 1
ATOM 1308 C C . GLN A 1 172 ? -26.020 11.827 45.705 1.00 44.53 172 GLN A C 1
ATOM 1310 O O . GLN A 1 172 ? -26.301 12.327 44.613 1.00 44.53 172 GLN A O 1
ATOM 1315 N N . GLU A 1 173 ? -24.887 11.183 45.971 1.00 52.59 173 GLU A N 1
ATOM 1316 C CA . GLU A 1 173 ? -23.848 10.739 45.044 1.00 52.59 173 GLU A CA 1
ATOM 1317 C C . GLU A 1 173 ? -24.396 9.817 43.932 1.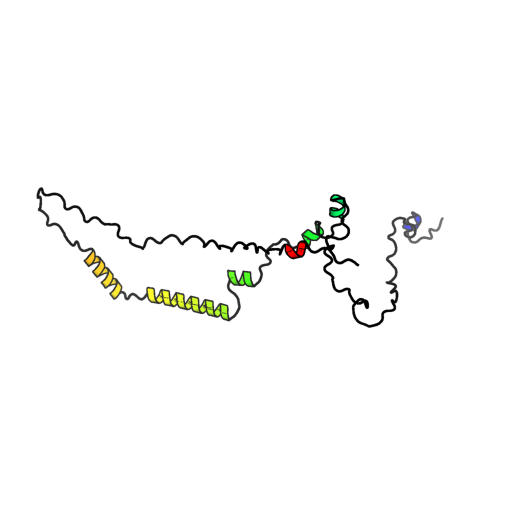00 52.59 173 GLU A C 1
ATOM 1319 O O . GLU A 1 173 ? -23.657 9.399 43.049 1.00 52.59 173 GLU A O 1
ATOM 1324 N N . ASP A 1 174 ? -25.711 9.585 43.892 1.00 51.62 174 ASP A N 1
ATOM 1325 C CA . ASP A 1 174 ? -26.434 8.895 42.825 1.00 51.62 174 ASP A CA 1
ATOM 1326 C C . ASP A 1 174 ? -26.783 9.802 41.630 1.00 51.62 174 ASP A C 1
ATOM 1328 O O . ASP A 1 174 ? -27.579 9.436 40.757 1.00 51.62 174 ASP A O 1
ATOM 1332 N N . PHE A 1 175 ? -26.180 10.992 41.521 1.00 52.34 175 PHE A N 1
ATOM 1333 C CA . PHE A 1 175 ? -26.063 11.619 40.208 1.00 52.34 175 PHE A CA 1
ATOM 1334 C C . PHE A 1 175 ? -25.020 10.827 39.426 1.00 52.34 175 PHE A C 1
ATOM 1336 O O . PHE A 1 175 ? -23.829 11.103 39.531 1.00 52.34 175 PHE A O 1
ATOM 1343 N N . MET A 1 176 ? -25.484 9.840 38.651 1.00 56.59 176 MET A N 1
ATOM 1344 C CA . MET A 1 176 ? -24.710 9.166 37.607 1.00 56.59 176 MET A CA 1
ATOM 1345 C C . MET A 1 176 ? -23.936 10.218 36.810 1.00 56.59 176 MET A C 1
ATOM 1347 O O . MET A 1 176 ? -24.468 10.856 35.897 1.00 56.59 176 MET A O 1
ATOM 1351 N N . ALA A 1 177 ? -22.679 10.436 37.194 1.00 56.47 177 ALA A N 1
ATOM 1352 C CA . ALA A 1 177 ? -21.787 11.331 36.499 1.00 56.47 177 ALA A CA 1
ATOM 1353 C C . ALA A 1 177 ? -21.666 10.769 35.087 1.00 56.47 177 ALA A C 1
ATOM 1355 O O . ALA A 1 177 ? -21.200 9.643 34.903 1.00 56.47 177 ALA A O 1
ATOM 1356 N N . GLY A 1 178 ? -22.154 11.528 34.102 1.00 56.38 178 GLY A N 1
ATOM 1357 C CA . GLY A 1 178 ? -22.059 11.155 32.700 1.00 56.38 178 GLY A CA 1
ATOM 1358 C C . GLY A 1 178 ? -20.645 10.666 32.420 1.00 56.38 178 GLY A C 1
ATOM 1359 O O . GLY A 1 178 ? -19.686 11.387 32.699 1.00 56.38 178 GLY A O 1
ATOM 1360 N N . SER A 1 179 ? -20.558 9.412 31.965 1.00 52.78 179 SER A N 1
ATOM 1361 C CA . SER A 1 179 ? -19.337 8.688 31.619 1.00 52.78 179 SER A CA 1
ATOM 1362 C C . SER A 1 179 ? -18.228 9.653 31.198 1.00 52.78 179 SER A C 1
ATOM 1364 O O . SER A 1 179 ? -18.324 10.335 30.173 1.00 52.78 179 SER A O 1
ATOM 1366 N N . GLN A 1 180 ? -17.224 9.757 32.071 1.00 48.28 180 GLN A N 1
ATOM 1367 C CA . GLN A 1 180 ? -16.050 10.607 31.931 1.00 48.28 180 GLN A CA 1
ATOM 1368 C C . GLN A 1 180 ? -15.506 10.513 30.501 1.00 48.28 180 GLN A C 1
ATOM 1370 O O . GLN A 1 180 ? -15.282 9.425 29.965 1.00 48.28 180 GLN A O 1
ATOM 1375 N N . GLY A 1 181 ? -15.336 11.677 29.871 1.00 60.91 181 GLY A N 1
ATOM 1376 C CA . GLY A 1 181 ? -14.922 11.806 28.481 1.00 60.91 181 GLY A CA 1
ATOM 1377 C C . GLY A 1 181 ? -13.679 10.980 28.149 1.00 60.91 181 GLY A C 1
ATOM 1378 O O . GLY A 1 181 ? -12.779 10.809 28.968 1.00 60.91 181 GLY A O 1
ATOM 1379 N N . LYS A 1 182 ? -13.635 10.477 26.909 1.00 63.84 182 LYS A N 1
ATOM 1380 C CA . LYS A 1 182 ? -12.549 9.641 26.378 1.00 63.84 182 LYS A CA 1
ATOM 1381 C C . LYS A 1 182 ? -11.179 10.179 26.802 1.00 63.84 182 LYS A C 1
ATOM 1383 O O . LYS A 1 182 ? -10.819 11.303 26.444 1.00 63.84 182 LYS A O 1
ATOM 1388 N N . ALA A 1 183 ? -10.418 9.349 27.517 1.00 58.91 183 ALA A N 1
ATOM 1389 C CA . ALA A 1 183 ? -9.058 9.648 27.937 1.00 58.91 183 ALA A CA 1
ATOM 1390 C C . ALA A 1 183 ? -8.231 10.127 26.732 1.00 58.91 183 ALA A C 1
ATOM 1392 O O . ALA A 1 183 ? -7.990 9.385 25.773 1.00 58.91 183 ALA A O 1
ATOM 1393 N N . LYS A 1 184 ? -7.811 11.397 26.757 1.00 60.91 184 LYS A N 1
ATOM 1394 C CA . LYS A 1 184 ? -6.870 11.927 25.772 1.00 60.91 184 LYS A CA 1
ATOM 1395 C C . LYS A 1 184 ? -5.542 11.218 25.993 1.00 60.91 184 LYS A C 1
ATOM 1397 O O . LYS A 1 184 ? -4.841 11.471 26.963 1.00 60.91 184 LYS A O 1
ATOM 1402 N N . ARG A 1 185 ? -5.204 10.327 25.065 1.00 65.44 185 ARG A N 1
ATOM 1403 C CA . ARG A 1 185 ? -3.891 9.694 24.975 1.00 65.44 185 ARG A CA 1
ATOM 1404 C C . ARG A 1 185 ? -2.834 10.773 24.739 1.00 65.44 185 ARG A C 1
ATOM 1406 O O . ARG A 1 185 ? -2.620 11.208 23.606 1.00 65.44 185 ARG A O 1
ATOM 1413 N N . GLU A 1 186 ? -2.179 11.193 25.810 1.00 60.78 186 GLU A N 1
ATOM 1414 C CA . GLU A 1 186 ? -1.031 12.083 25.762 1.00 60.78 186 GLU A CA 1
ATOM 1415 C C . GLU A 1 186 ? 0.160 11.297 25.203 1.00 60.78 186 GLU A C 1
ATOM 1417 O O . GLU A 1 186 ? 0.787 10.474 25.866 1.00 60.78 186 GLU A O 1
ATOM 1422 N N . ARG A 1 187 ? 0.426 11.466 23.905 1.00 68.75 187 ARG A N 1
ATOM 1423 C CA . ARG A 1 187 ? 1.668 10.968 23.314 1.00 68.75 187 ARG A CA 1
ATOM 1424 C C . ARG A 1 187 ? 2.776 11.909 23.763 1.00 68.75 187 ARG A C 1
ATOM 1426 O O . ARG A 1 187 ? 2.781 13.067 23.344 1.00 68.75 187 ARG A O 1
ATOM 1433 N N . ALA A 1 188 ? 3.697 11.396 24.577 1.00 62.22 188 ALA A N 1
ATOM 1434 C CA . ALA A 1 188 ? 4.923 12.084 24.955 1.00 62.22 188 ALA A CA 1
ATOM 1435 C C . ALA A 1 188 ? 5.567 12.706 23.706 1.00 62.22 188 ALA A C 1
ATOM 1437 O O . ALA A 1 188 ? 5.891 12.013 22.732 1.00 62.22 188 ALA A O 1
ATOM 1438 N N . ARG A 1 189 ? 5.675 14.038 23.693 1.00 66.44 189 ARG A N 1
ATOM 1439 C CA . ARG A 1 189 ? 6.383 14.742 22.626 1.00 66.44 189 ARG A CA 1
ATOM 1440 C C . ARG A 1 189 ? 7.852 14.361 22.738 1.00 66.44 189 ARG A C 1
ATOM 1442 O O . ARG A 1 189 ? 8.421 14.441 23.817 1.00 66.44 189 ARG A O 1
ATOM 1449 N N . LYS A 1 190 ? 8.441 13.939 21.617 1.00 65.75 190 LYS A N 1
ATOM 1450 C CA . LYS A 1 190 ? 9.869 13.628 21.510 1.00 65.75 190 LYS A CA 1
ATOM 1451 C C . LYS A 1 190 ? 10.677 14.816 22.027 1.00 65.75 190 LYS A C 1
ATOM 1453 O O . LYS A 1 190 ? 10.692 15.874 21.396 1.00 65.75 190 LYS A O 1
ATOM 1458 N N . GLU A 1 191 ? 11.304 14.627 23.176 1.00 64.44 191 GLU A N 1
ATOM 1459 C CA . GLU A 1 191 ? 12.264 15.558 23.740 1.00 64.44 191 GLU A CA 1
ATOM 1460 C C . GLU A 1 191 ? 13.462 15.648 22.788 1.00 64.44 191 GLU A C 1
ATOM 1462 O O . GLU A 1 191 ? 13.972 14.637 22.296 1.00 64.44 191 GLU A O 1
ATOM 1467 N N . LYS A 1 192 ? 13.851 16.874 22.429 1.00 70.75 192 LYS A N 1
ATOM 1468 C CA . LYS A 1 192 ? 15.005 17.101 21.561 1.00 70.75 192 LYS A CA 1
ATOM 1469 C C . LYS A 1 192 ? 16.261 16.844 22.383 1.00 70.75 192 LYS A C 1
ATOM 1471 O O . LYS A 1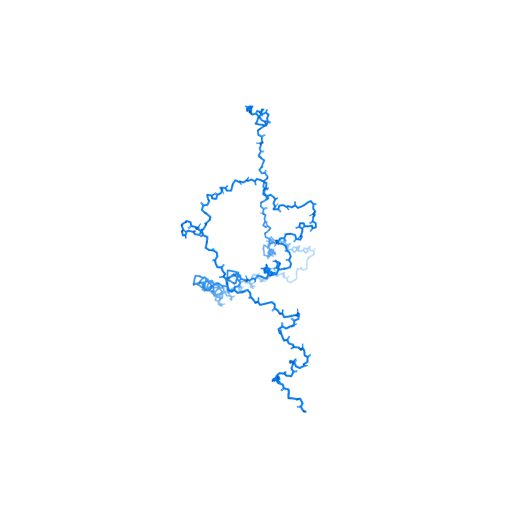 192 ? 16.622 17.678 23.207 1.00 70.75 192 LYS A O 1
ATOM 1476 N N . VAL A 1 193 ? 16.925 15.723 22.116 1.00 70.25 193 VAL A N 1
ATOM 1477 C CA . VAL A 1 193 ? 18.271 15.441 22.623 1.00 70.25 193 VAL A CA 1
ATOM 1478 C C . VAL A 1 193 ? 19.202 16.543 22.110 1.00 70.25 193 VAL A C 1
ATOM 1480 O O . VAL A 1 193 ? 19.497 16.598 20.915 1.00 70.25 193 VAL A O 1
ATOM 1483 N N . HIS A 1 194 ? 19.608 17.458 22.991 1.00 63.47 194 HIS A N 1
ATOM 1484 C CA . HIS A 1 194 ? 20.693 18.389 22.702 1.00 63.47 194 HIS A CA 1
ATOM 1485 C C . HIS A 1 194 ? 22.001 17.616 22.815 1.00 63.47 194 HIS A C 1
ATOM 1487 O O . HIS A 1 194 ? 22.350 17.121 23.881 1.00 63.47 194 HIS A O 1
ATOM 1493 N N . VAL A 1 195 ? 22.690 17.477 21.686 1.00 68.19 195 VAL A N 1
ATOM 1494 C CA . VAL A 1 195 ? 24.063 16.983 21.650 1.00 68.19 195 VAL A CA 1
ATOM 1495 C C . VAL A 1 195 ? 24.950 18.217 21.700 1.00 68.19 195 VAL A C 1
ATOM 1497 O O . VAL A 1 195 ? 24.991 18.984 20.738 1.00 68.19 195 VAL A O 1
ATOM 1500 N N . GLU A 1 196 ? 25.602 18.440 22.836 1.00 65.50 196 GLU A N 1
ATOM 1501 C CA . GLU A 1 196 ? 26.634 19.465 22.960 1.00 65.50 196 GLU A CA 1
ATOM 1502 C C . GLU A 1 196 ? 27.817 19.039 22.082 1.00 65.50 196 GLU A C 1
ATOM 1504 O O . GLU A 1 196 ? 28.420 17.985 22.275 1.00 65.50 196 GLU A O 1
ATOM 1509 N N . LEU A 1 197 ? 28.075 19.808 21.025 1.00 61.78 197 LEU A N 1
ATOM 1510 C CA . LEU A 1 197 ? 29.239 19.611 20.173 1.00 61.78 197 LEU A CA 1
ATOM 1511 C C . LEU A 1 197 ? 30.423 20.290 20.864 1.00 61.78 197 LEU A C 1
ATOM 1513 O O . LEU A 1 197 ? 30.487 21.518 20.889 1.00 61.7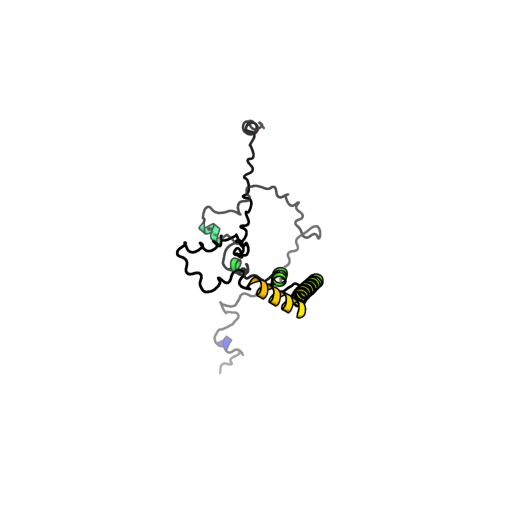8 197 LEU A O 1
ATOM 1517 N N . ASP A 1 198 ? 31.339 19.493 21.419 1.00 66.38 198 ASP A N 1
ATOM 1518 C CA . ASP A 1 198 ? 32.576 19.971 22.045 1.00 66.38 198 ASP A CA 1
ATOM 1519 C C . ASP A 1 198 ? 33.359 20.866 21.065 1.00 66.38 198 ASP A C 1
ATOM 1521 O O . ASP A 1 198 ? 33.945 20.389 20.085 1.00 66.38 198 ASP A O 1
ATOM 1525 N N . GLY A 1 199 ? 33.359 22.179 21.323 1.00 62.34 199 GLY A N 1
ATOM 1526 C CA . GLY A 1 199 ? 33.940 23.202 20.444 1.00 62.34 199 GLY A CA 1
ATOM 1527 C C . GLY A 1 199 ? 35.437 23.023 20.168 1.00 62.34 199 GLY A C 1
ATOM 1528 O O . GLY A 1 199 ? 35.920 23.441 19.115 1.00 62.34 199 GLY A O 1
ATOM 1529 N N . ASP A 1 200 ? 36.156 22.319 21.044 1.00 60.75 200 ASP A N 1
ATOM 1530 C CA . ASP A 1 200 ? 37.601 22.104 20.921 1.00 60.75 200 ASP A CA 1
ATOM 1531 C C . ASP A 1 200 ? 37.981 21.178 19.756 1.00 60.75 200 ASP A C 1
ATOM 1533 O O . ASP A 1 200 ? 39.044 21.342 19.156 1.00 60.75 200 ASP A O 1
ATOM 1537 N N . LYS A 1 201 ? 37.108 20.242 19.353 1.00 59.31 201 LYS A N 1
ATOM 1538 C CA . LYS A 1 201 ? 37.384 19.364 18.197 1.00 59.31 201 LYS A CA 1
ATOM 1539 C C . LYS A 1 201 ? 37.189 20.060 16.851 1.00 59.31 201 LYS A C 1
ATOM 1541 O O . LYS A 1 201 ? 37.683 19.565 15.842 1.00 59.31 201 LYS A O 1
ATOM 1546 N N . MET A 1 202 ? 36.493 21.196 16.831 1.00 61.47 202 MET A N 1
ATOM 1547 C CA . MET A 1 202 ? 36.188 21.948 15.609 1.00 61.47 202 MET A CA 1
ATOM 1548 C C . MET A 1 202 ? 37.264 22.991 15.262 1.00 61.47 202 MET A C 1
ATOM 1550 O O . MET A 1 202 ? 37.258 23.504 14.146 1.00 61.47 202 MET A O 1
ATOM 1554 N N . LEU A 1 203 ? 38.191 23.293 16.185 1.00 65.12 203 LEU A N 1
ATOM 1555 C CA . LEU A 1 203 ? 39.308 24.226 15.967 1.00 65.12 203 LEU A CA 1
ATOM 1556 C C . LEU A 1 203 ? 40.647 23.547 15.635 1.00 65.12 203 LEU A C 1
ATOM 1558 O O . LEU A 1 203 ? 41.630 24.243 15.375 1.00 65.12 203 LEU A O 1
ATOM 1562 N N . ALA A 1 204 ? 40.718 22.213 15.636 1.00 69.44 204 ALA A N 1
ATOM 1563 C CA . ALA A 1 204 ? 41.953 21.515 15.302 1.00 69.44 204 ALA A CA 1
ATOM 1564 C C . ALA A 1 204 ? 42.284 21.702 13.804 1.00 69.44 204 ALA A C 1
ATOM 1566 O O . ALA A 1 204 ? 41.454 21.356 12.955 1.00 69.44 204 ALA A O 1
ATOM 1567 N N . PRO A 1 205 ? 43.469 22.238 13.445 1.00 72.00 205 PRO A N 1
ATOM 1568 C CA . PRO A 1 205 ? 43.866 22.349 12.047 1.00 72.00 205 PRO A CA 1
ATOM 1569 C C . PRO A 1 205 ? 44.010 20.947 11.429 1.00 72.00 205 PRO A C 1
ATOM 1571 O O . PRO A 1 205 ? 44.458 20.021 12.114 1.00 72.00 205 PRO A O 1
ATOM 1574 N N . PRO A 1 206 ? 43.628 20.762 10.151 1.00 71.88 206 PRO A N 1
ATOM 1575 C CA . PRO A 1 206 ? 43.706 19.461 9.498 1.00 71.88 206 PRO A CA 1
ATOM 1576 C C . PRO A 1 206 ? 45.164 18.971 9.445 1.00 71.88 206 PRO A C 1
ATOM 1578 O O . PRO A 1 206 ? 46.075 19.790 9.292 1.00 71.88 206 PRO A O 1
ATOM 1581 N N . PRO A 1 207 ? 45.407 17.652 9.561 1.00 73.19 207 PRO A N 1
ATOM 1582 C CA . PRO A 1 207 ? 46.758 17.110 9.504 1.00 73.19 207 PRO A CA 1
ATOM 1583 C C . PRO A 1 207 ? 47.378 17.397 8.131 1.00 73.19 207 PRO A C 1
ATOM 1585 O O . PRO A 1 207 ? 46.772 17.120 7.095 1.00 73.19 207 PRO A O 1
ATOM 1588 N N . LEU A 1 208 ? 48.582 17.971 8.138 1.00 65.50 208 LEU A N 1
ATOM 1589 C CA . LEU A 1 208 ? 49.370 18.202 6.931 1.00 65.50 208 LEU A CA 1
ATOM 1590 C C . LEU A 1 208 ? 49.881 16.851 6.411 1.00 65.50 208 LEU A C 1
ATOM 1592 O O . LEU A 1 208 ? 50.515 16.108 7.161 1.00 65.50 208 LEU A O 1
ATOM 1596 N N . TYR A 1 209 ? 49.560 16.549 5.153 1.00 54.16 209 TYR A N 1
ATOM 1597 C CA . TYR A 1 209 ? 50.125 15.436 4.385 1.00 54.16 209 TYR A CA 1
ATOM 1598 C C . TYR A 1 209 ? 51.486 15.811 3.800 1.00 54.16 209 TYR A C 1
ATOM 1600 O O . TYR A 1 209 ? 51.620 16.971 3.343 1.00 54.16 209 TYR A O 1
#

pLDDT: mean 71.62, std 11.67, range [40.41, 91.56]